Protein 1AS5 (pdb70)

Structure (mmCIF, N/CA/C/O backbone):
data_1AS5
#
_entry.id   1AS5
#
_cell.length_a   1.000
_cell.length_b   1.000
_cell.length_c   1.000
_cell.angle_alpha   90.00
_cell.angle_beta   90.00
_cell.angle_gamma   90.00
#
_symmetry.space_group_name_H-M   'P 1'
#
loop_
_atom_site.group_PDB
_atom_site.id
_atom_site.type_symbol
_atom_site.label_atom_id
_atom_site.label_alt_id
_atom_site.label_comp_id
_atom_site.label_asym_id
_atom_site.label_entity_id
_atom_site.label_seq_id
_atom_site.pdbx_PDB_ins_code
_atom_site.Cartn_x
_atom_site.Cartn_y
_atom_site.Cartn_z
_atom_site.occupancy
_atom_site.B_iso_or_equiv
_atom_site.auth_seq_id
_atom_site.auth_comp_id
_atom_site.auth_asym_id
_atom_site.auth_atom_id
_atom_site.pdbx_PDB_model_num
ATOM 1 N N . HIS A 1 1 ? 8.305 4.928 4.859 1.00 0.00 1 HIS A N 1
ATOM 2 C CA . HIS A 1 1 ? 8.296 3.537 4.327 1.00 0.00 1 HIS A CA 1
ATOM 3 C C . HIS A 1 1 ? 8.406 3.596 2.721 1.00 0.00 1 HIS A C 1
ATOM 4 O O . HIS A 1 1 ? 8.722 4.704 2.259 1.00 0.00 1 HIS A O 1
ATOM 51 N N . CYS A 1 4 ? 3.158 3.301 -1.926 1.00 0.00 4 CYS A N 1
ATOM 52 C CA . CYS A 1 4 ? 1.997 2.384 -1.567 1.00 0.00 4 CYS A CA 1
ATOM 53 C C . CYS A 1 4 ? 1.971 0.981 -2.278 1.00 0.00 4 CYS A C 1
ATOM 54 O O . CYS A 1 4 ? 1.477 0.020 -1.682 1.00 0.00 4 CYS A O 1
ATOM 61 N N . CYS A 1 5 ? 2.430 0.921 -3.550 1.00 0.00 5 CYS A N 1
ATOM 62 C CA . CYS A 1 5 ? 2.135 -0.254 -4.486 1.00 0.00 5 CYS A CA 1
ATOM 63 C C . CYS A 1 5 ? 3.219 -1.317 -4.821 1.00 0.00 5 CYS A C 1
ATOM 64 O O . CYS A 1 5 ? 2.964 -2.286 -5.547 1.00 0.00 5 CYS A O 1
ATOM 71 N N . LEU A 1 6 ? 4.383 -1.095 -4.251 1.00 0.00 6 LEU A N 1
ATOM 72 C CA . LEU A 1 6 ? 5.658 -1.763 -4.612 1.00 0.00 6 LEU A CA 1
ATOM 73 C C . LEU A 1 6 ? 5.863 -3.040 -3.741 1.00 0.00 6 LEU A C 1
ATOM 74 O O . LEU A 1 6 ? 5.431 -3.125 -2.586 1.00 0.00 6 LEU A O 1
ATOM 90 N N . TYR A 1 7 ? 6.572 -4.027 -4.340 1.00 0.00 7 TYR A N 1
ATOM 91 C CA . TYR A 1 7 ? 6.885 -5.417 -3.811 1.00 0.00 7 TYR A CA 1
ATOM 92 C C . TYR A 1 7 ? 5.719 -6.440 -3.640 1.00 0.00 7 TYR A C 1
ATOM 93 O O . TYR A 1 7 ? 5.955 -7.633 -3.409 1.00 0.00 7 TYR A O 1
ATOM 111 N N . GLY A 1 8 ? 4.510 -5.935 -3.794 1.00 0.00 8 GLY A N 1
ATOM 112 C CA . GLY A 1 8 ? 3.239 -6.647 -3.591 1.00 0.00 8 GLY A CA 1
ATOM 113 C C . GLY A 1 8 ? 2.824 -7.029 -2.140 1.00 0.00 8 GLY A C 1
ATOM 114 O O . GLY A 1 8 ? 1.962 -7.907 -2.027 1.00 0.00 8 GLY A O 1
ATOM 118 N N . LYS A 1 9 ? 3.398 -6.408 -1.077 1.00 0.00 9 LYS A N 1
ATOM 119 C CA . LYS A 1 9 ? 2.988 -6.667 0.342 1.00 0.00 9 LYS A CA 1
ATOM 120 C C . LYS A 1 9 ? 2.114 -5.427 0.724 1.00 0.00 9 LYS A C 1
ATOM 121 O O . LYS A 1 9 ? 2.606 -4.294 0.625 1.00 0.00 9 LYS A O 1
ATOM 140 N N . CYS A 1 10 ? 0.859 -5.642 1.186 1.00 0.00 10 CYS A N 1
ATOM 141 C CA . CYS A 1 10 ? -0.166 -4.571 1.264 1.00 0.00 10 CYS A CA 1
ATOM 142 C C . CYS A 1 10 ? 0.136 -3.518 2.385 1.00 0.00 10 CYS A C 1
ATOM 143 O O . CYS A 1 10 ? 0.125 -3.866 3.573 1.00 0.00 10 CYS A O 1
ATOM 150 N N . ARG A 1 11 ? 0.348 -2.247 1.981 1.00 0.00 11 ARG A N 1
ATOM 151 C CA . ARG A 1 11 ? 0.353 -1.083 2.856 1.00 0.00 11 ARG A CA 1
ATOM 152 C C . ARG A 1 11 ? -0.822 -0.179 2.411 1.00 0.00 11 ARG A C 1
ATOM 153 O O . ARG A 1 11 ? -0.921 0.234 1.249 1.00 0.00 11 ARG A O 1
ATOM 174 N N . ARG A 1 12 ? -1.636 0.148 3.401 1.00 0.00 12 ARG A N 1
ATOM 175 C CA . ARG A 1 12 ? -2.536 1.308 3.444 1.00 0.00 12 ARG A CA 1
ATOM 176 C C . ARG A 1 12 ? -1.917 2.307 4.475 1.00 0.00 12 ARG A C 1
ATOM 177 O O . ARG A 1 12 ? -2.238 2.232 5.667 1.00 0.00 12 ARG A O 1
ATOM 198 N N . TYR A 1 13 ? -0.990 3.179 4.016 1.00 0.00 13 TYR A N 1
ATOM 199 C CA . TYR A 1 13 ? -0.055 3.923 4.896 1.00 0.00 13 TYR A CA 1
ATOM 200 C C . TYR A 1 13 ? 0.004 5.489 4.692 1.00 0.00 13 TYR A C 1
ATOM 201 O O . TYR A 1 13 ? -0.506 5.888 3.643 1.00 0.00 13 TYR A O 1
ATOM 234 N N . GLY A 1 15 ? -0.237 8.570 3.445 1.00 0.00 15 GLY A N 1
ATOM 235 C CA . GLY A 1 15 ? -0.752 9.216 2.220 1.00 0.00 15 GLY A CA 1
ATOM 236 C C . GLY A 1 15 ? -0.650 8.452 0.879 1.00 0.00 15 GLY A C 1
ATOM 237 O O . GLY A 1 15 ? -0.212 8.998 -0.137 1.00 0.00 15 GLY A O 1
ATOM 241 N N . CYS A 1 16 ? -1.159 7.227 0.936 1.00 0.00 16 CYS A N 1
ATOM 242 C CA . CYS A 1 16 ? -1.630 6.415 -0.228 1.00 0.00 16 CYS A CA 1
ATOM 243 C C . CYS A 1 16 ? -3.089 6.728 -0.651 1.00 0.00 16 CYS A C 1
ATOM 244 O O . CYS A 1 16 ? -3.408 6.552 -1.823 1.00 0.00 16 CYS A O 1
ATOM 251 N N . SER A 1 17 ? -3.985 7.132 0.267 1.00 0.00 17 SER A N 1
ATOM 252 C CA . SER A 1 17 ? -5.090 6.227 0.702 1.00 0.00 17 SER A CA 1
ATOM 253 C C . SER A 1 17 ? -6.341 6.073 -0.210 1.00 0.00 17 SER A C 1
ATOM 254 O O . SER A 1 17 ? -7.259 5.295 0.079 1.00 0.00 17 SER A O 1
ATOM 262 N N . SER A 1 18 ? -6.257 6.734 -1.363 1.00 0.00 18 SER A N 1
ATOM 263 C CA . SER A 1 18 ? -6.914 6.307 -2.635 1.00 0.00 18 SER A CA 1
ATOM 264 C C . SER A 1 18 ? -6.416 4.934 -3.206 1.00 0.00 18 SER A C 1
ATOM 265 O O . SER A 1 18 ? -7.254 4.134 -3.636 1.00 0.00 18 SER A O 1
ATOM 273 N N . ALA A 1 19 ? -5.072 4.704 -3.178 1.00 0.00 19 ALA A N 1
ATOM 274 C CA . ALA A 1 19 ? -4.423 3.566 -3.864 1.00 0.00 19 ALA A CA 1
ATOM 275 C C . ALA A 1 19 ? -4.618 2.277 -3.018 1.00 0.00 19 ALA A C 1
ATOM 276 O O . ALA A 1 19 ? -3.788 1.870 -2.192 1.00 0.00 19 ALA A O 1
ATOM 283 N N . SER A 1 20 ? -5.770 1.638 -3.284 1.00 0.00 20 SER A N 1
ATOM 284 C CA . SER A 1 20 ? -6.074 0.213 -2.934 1.00 0.00 20 SER A CA 1
ATOM 285 C C . SER A 1 20 ? -4.851 -0.769 -2.953 1.00 0.00 20 SER A C 1
ATOM 286 O O . SER A 1 20 ? -4.489 -1.347 -1.927 1.00 0.00 20 SER A O 1
ATOM 294 N N . CYS A 1 21 ? -4.256 -0.884 -4.159 1.00 0.00 21 CYS A N 1
ATOM 295 C CA . CYS A 1 21 ? -3.169 -1.849 -4.592 1.00 0.00 21 CYS A CA 1
ATOM 296 C C . CYS A 1 21 ? -2.924 -3.167 -3.766 1.00 0.00 21 CYS A C 1
ATOM 297 O O . CYS A 1 21 ? -1.791 -3.638 -3.596 1.00 0.00 21 CYS A O 1
ATOM 304 N N . CYS A 1 22 ? -4.053 -3.781 -3.344 1.00 0.00 22 CYS A N 1
ATOM 305 C CA . CYS A 1 22 ? -4.096 -5.010 -2.533 1.00 0.00 22 CYS A CA 1
ATOM 306 C C . CYS A 1 22 ? -4.955 -6.039 -3.343 1.00 0.00 22 CYS A C 1
ATOM 307 O O . CYS A 1 22 ? -4.355 -6.849 -4.052 1.00 0.00 22 CYS A O 1
ATOM 314 N N . GLN A 1 23 ? -6.309 -5.978 -3.376 1.00 0.00 23 GLN A N 1
ATOM 315 C CA . GLN A 1 23 ? -7.201 -6.046 -4.576 1.00 0.00 23 GLN A CA 1
ATOM 316 C C . GLN A 1 23 ? -6.548 -6.336 -5.975 1.00 0.00 23 GLN A C 1
ATOM 317 O O . GLN A 1 23 ? -5.451 -5.827 -6.227 1.00 0.00 23 GLN A O 1
ATOM 331 N N . ARG A 1 24 ? -7.218 -7.123 -6.845 1.00 0.00 24 ARG A N 1
ATOM 332 C CA . ARG A 1 24 ? -6.738 -7.453 -8.213 1.00 0.00 24 ARG A CA 1
ATOM 333 C C . ARG A 1 24 ? -8.000 -7.248 -9.092 1.00 0.00 24 ARG A C 1
ATOM 334 O O . ARG A 1 24 ? -8.969 -8.003 -9.008 1.00 0.00 24 ARG A O 1
ATOM 358 N N . HIS A 1 1 ? 8.170 6.243 4.720 1.00 0.00 1 HIS A N 2
ATOM 359 C CA . HIS A 1 1 ? 8.273 4.974 3.949 1.00 0.00 1 HIS A CA 2
ATOM 360 C C . HIS A 1 1 ? 8.072 5.211 2.378 1.00 0.00 1 HIS A C 2
ATOM 361 O O . HIS A 1 1 ? 7.772 6.374 2.069 1.00 0.00 1 HIS A O 2
ATOM 408 N N . CYS A 1 4 ? 2.699 2.599 -0.937 1.00 0.00 4 CYS A N 2
ATOM 409 C CA . CYS A 1 4 ? 2.278 1.262 -0.479 1.00 0.00 4 CYS A CA 2
ATOM 410 C C . CYS A 1 4 ? 2.498 0.047 -1.433 1.00 0.00 4 CYS A C 2
ATOM 411 O O . CYS A 1 4 ? 2.964 -1.000 -0.977 1.00 0.00 4 CYS A O 2
ATOM 418 N N . CYS A 1 5 ? 2.135 0.194 -2.716 1.00 0.00 5 CYS A N 2
ATOM 419 C CA . CYS A 1 5 ? 1.969 -1.012 -3.656 1.00 0.00 5 CYS A CA 2
ATOM 420 C C . CYS A 1 5 ? 3.209 -1.858 -4.098 1.00 0.00 5 CYS A C 2
ATOM 421 O O . CYS A 1 5 ? 3.111 -2.830 -4.858 1.00 0.00 5 CYS A O 2
ATOM 428 N N . LEU A 1 6 ? 4.326 -1.453 -3.543 1.00 0.00 6 LEU A N 2
ATOM 429 C CA . LEU A 1 6 ? 5.693 -1.946 -3.809 1.00 0.00 6 LEU A CA 2
ATOM 430 C C . LEU A 1 6 ? 6.026 -3.140 -2.866 1.00 0.00 6 LEU A C 2
ATOM 431 O O . LEU A 1 6 ? 5.527 -3.249 -1.740 1.00 0.00 6 LEU A O 2
ATOM 447 N N . TYR A 1 7 ? 6.911 -4.030 -3.371 1.00 0.00 7 TYR A N 2
ATOM 448 C CA . TYR A 1 7 ? 7.378 -5.341 -2.763 1.00 0.00 7 TYR A CA 2
ATOM 449 C C . TYR A 1 7 ? 6.368 -6.523 -2.670 1.00 0.00 7 TYR A C 2
ATOM 450 O O . TYR A 1 7 ? 6.783 -7.678 -2.523 1.00 0.00 7 TYR A O 2
ATOM 468 N N . GLY A 1 8 ? 5.096 -6.194 -2.810 1.00 0.00 8 GLY A N 2
ATOM 469 C CA . GLY A 1 8 ? 3.982 -7.126 -3.075 1.00 0.00 8 GLY A CA 2
ATOM 470 C C . GLY A 1 8 ? 3.033 -7.483 -1.901 1.00 0.00 8 GLY A C 2
ATOM 471 O O . GLY A 1 8 ? 2.313 -8.474 -2.060 1.00 0.00 8 GLY A O 2
ATOM 475 N N . LYS A 1 9 ? 3.002 -6.713 -0.782 1.00 0.00 9 LYS A N 2
ATOM 476 C CA . LYS A 1 9 ? 2.032 -6.946 0.346 1.00 0.00 9 LYS A CA 2
ATOM 477 C C . LYS A 1 9 ? 1.485 -5.542 0.748 1.00 0.00 9 LYS A C 2
ATOM 478 O O . LYS A 1 9 ? 2.280 -4.628 1.006 1.00 0.00 9 LYS A O 2
ATOM 497 N N . CYS A 1 10 ? 0.145 -5.407 0.844 1.00 0.00 10 CYS A N 2
ATOM 498 C CA . CYS A 1 10 ? -0.536 -4.148 0.687 1.00 0.00 10 CYS A CA 2
ATOM 499 C C . CYS A 1 10 ? -0.711 -3.379 2.027 1.00 0.00 10 CYS A C 2
ATOM 500 O O . CYS A 1 10 ? -1.240 -3.967 2.979 1.00 0.00 10 CYS A O 2
ATOM 507 N N . ARG A 1 11 ? -0.316 -2.083 2.088 1.00 0.00 11 ARG A N 2
ATOM 508 C CA . ARG A 1 11 ? -0.407 -1.215 3.263 1.00 0.00 11 ARG A CA 2
ATOM 509 C C . ARG A 1 11 ? -1.186 0.081 2.884 1.00 0.00 11 ARG A C 2
ATOM 510 O O . ARG A 1 11 ? -1.240 0.513 1.727 1.00 0.00 11 ARG A O 2
ATOM 531 N N . ARG A 1 12 ? -1.772 0.688 3.919 1.00 0.00 12 ARG A N 2
ATOM 532 C CA . ARG A 1 12 ? -2.471 1.988 3.921 1.00 0.00 12 ARG A CA 2
ATOM 533 C C . ARG A 1 12 ? -1.779 2.985 4.921 1.00 0.00 12 ARG A C 2
ATOM 534 O O . ARG A 1 12 ? -2.319 3.268 5.998 1.00 0.00 12 ARG A O 2
ATOM 555 N N . TYR A 1 13 ? -0.582 3.500 4.545 1.00 0.00 13 TYR A N 2
ATOM 556 C CA . TYR A 1 13 ? 0.296 4.317 5.436 1.00 0.00 13 TYR A CA 2
ATOM 557 C C . TYR A 1 13 ? 0.538 5.837 5.040 1.00 0.00 13 TYR A C 2
ATOM 558 O O . TYR A 1 13 ? 0.071 6.166 3.949 1.00 0.00 13 TYR A O 2
ATOM 591 N N . GLY A 1 15 ? 1.169 8.565 3.203 1.00 0.00 15 GLY A N 2
ATOM 592 C CA . GLY A 1 15 ? 0.881 9.016 1.831 1.00 0.00 15 GLY A CA 2
ATOM 593 C C . GLY A 1 15 ? 0.688 7.923 0.759 1.00 0.00 15 GLY A C 2
ATOM 594 O O . GLY A 1 15 ? 1.370 7.905 -0.270 1.00 0.00 15 GLY A O 2
ATOM 598 N N . CYS A 1 16 ? -0.304 7.091 1.049 1.00 0.00 16 CYS A N 2
ATOM 599 C CA . CYS A 1 16 ? -0.864 6.045 0.160 1.00 0.00 16 CYS A CA 2
ATOM 600 C C . CYS A 1 16 ? -2.351 6.335 -0.234 1.00 0.00 16 CYS A C 2
ATOM 601 O O . CYS A 1 16 ? -2.753 5.932 -1.327 1.00 0.00 16 CYS A O 2
ATOM 608 N N . SER A 1 17 ? -3.201 6.877 0.663 1.00 0.00 17 SER A N 2
ATOM 609 C CA . SER A 1 17 ? -4.268 6.042 1.287 1.00 0.00 17 SER A CA 2
ATOM 610 C C . SER A 1 17 ? -5.577 5.780 0.487 1.00 0.00 17 SER A C 2
ATOM 611 O O . SER A 1 17 ? -6.494 5.105 0.973 1.00 0.00 17 SER A O 2
ATOM 619 N N . SER A 1 18 ? -5.568 6.261 -0.750 1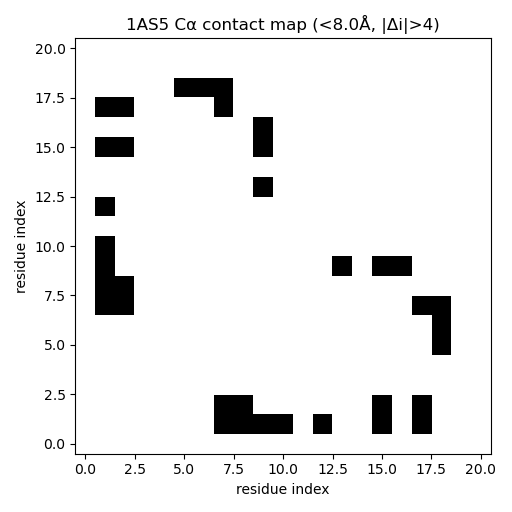.00 0.00 18 SER A N 2
ATOM 620 C CA . SER A 1 18 ? -6.478 5.805 -1.841 1.00 0.00 18 SER A CA 2
ATOM 621 C C . SER A 1 18 ? -6.217 4.377 -2.440 1.00 0.00 18 SER A C 2
ATOM 622 O O . SER A 1 18 ? -7.045 3.936 -3.245 1.00 0.00 18 SER A O 2
ATOM 630 N N . ALA A 1 19 ? -5.118 3.671 -2.056 1.00 0.00 19 ALA A N 2
ATOM 631 C CA . ALA A 1 19 ? -4.561 2.507 -2.784 1.00 0.00 19 ALA A CA 2
ATOM 632 C C . ALA A 1 19 ? -5.475 1.255 -2.749 1.00 0.00 19 ALA A C 2
ATOM 633 O O . ALA A 1 19 ? -5.402 0.359 -1.894 1.00 0.00 19 ALA A O 2
ATOM 640 N N . SER A 1 20 ? -6.2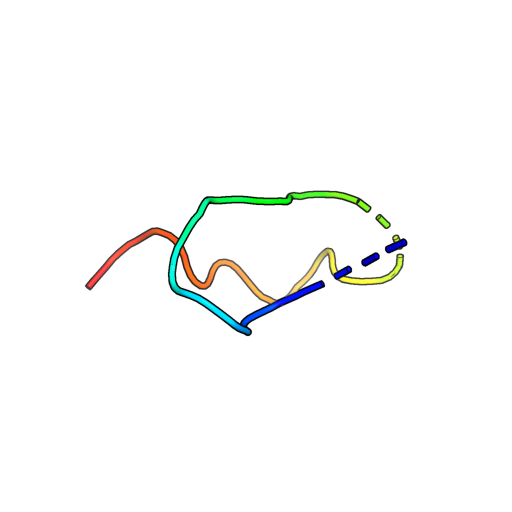90 1.212 -3.809 1.00 0.00 20 SER A N 2
ATOM 641 C CA . SER A 1 20 ? -6.823 -0.052 -4.395 1.00 0.00 20 SER A CA 2
ATOM 642 C C . SER A 1 20 ? -5.777 -1.167 -4.706 1.00 0.00 20 SER A C 2
ATOM 643 O O . SER A 1 20 ? -6.068 -2.318 -4.417 1.00 0.00 20 SER A O 2
ATOM 651 N N . CYS A 1 21 ? -4.637 -0.762 -5.302 1.00 0.00 21 CYS A N 2
ATOM 652 C CA . CYS A 1 21 ? -3.607 -1.600 -6.026 1.00 0.00 21 CYS A CA 2
ATOM 653 C C . CYS A 1 21 ? -3.049 -2.909 -5.357 1.00 0.00 21 CYS A C 2
ATOM 654 O O . CYS A 1 21 ? -2.102 -3.514 -5.873 1.00 0.00 21 CYS A O 2
ATOM 661 N N . CYS A 1 22 ? -3.744 -3.415 -4.326 1.00 0.00 22 CYS A N 2
ATOM 662 C CA . CYS A 1 22 ? -3.821 -4.855 -3.972 1.00 0.00 22 CYS A CA 2
ATOM 663 C C . CYS A 1 22 ? -4.619 -5.711 -5.028 1.00 0.00 22 CYS A C 2
ATOM 664 O O . CYS A 1 22 ? -4.011 -6.536 -5.712 1.00 0.00 22 CYS A O 2
ATOM 671 N N . GLN A 1 23 ? -5.921 -5.428 -5.252 1.00 0.00 23 GLN A N 2
ATOM 672 C CA . GLN A 1 23 ? -6.716 -5.501 -6.509 1.00 0.00 23 GLN A CA 2
ATOM 673 C C . GLN A 1 23 ? -5.898 -5.562 -7.844 1.00 0.00 23 GLN A C 2
ATOM 674 O O . GLN A 1 23 ? -4.829 -4.943 -7.901 1.00 0.00 23 GLN A O 2
ATOM 688 N N . ARG A 1 24 ? -6.391 -6.297 -8.864 1.00 0.00 24 ARG A N 2
ATOM 689 C CA . ARG A 1 24 ? -5.747 -6.408 -10.208 1.00 0.00 24 ARG A CA 2
ATOM 690 C C . ARG A 1 24 ? -6.843 -6.073 -11.280 1.00 0.00 24 ARG A C 2
ATOM 691 O O . ARG A 1 24 ? -6.751 -5.018 -11.905 1.00 0.00 24 ARG A O 2
ATOM 715 N N . HIS A 1 1 ? 8.788 5.821 4.882 1.00 0.00 1 HIS A N 3
ATOM 716 C CA . HIS A 1 1 ? 8.783 4.467 4.263 1.00 0.00 1 HIS A CA 3
ATOM 717 C C . HIS A 1 1 ? 8.804 4.540 2.663 1.00 0.00 1 HIS A C 3
ATOM 718 O O . HIS A 1 1 ? 8.747 5.690 2.201 1.00 0.00 1 HIS A O 3
ATOM 765 N N . CYS A 1 4 ? 3.213 2.764 -0.766 1.00 0.00 4 CYS A N 3
ATOM 766 C CA . CYS A 1 4 ? 2.233 1.786 -0.222 1.00 0.00 4 CYS A CA 3
ATOM 767 C C . CYS A 1 4 ? 1.939 0.449 -0.992 1.00 0.00 4 CYS A C 3
ATOM 768 O O . CYS A 1 4 ? 1.402 -0.480 -0.384 1.00 0.00 4 CYS A O 3
ATOM 775 N N . CYS A 1 5 ? 2.187 0.405 -2.312 1.00 0.00 5 CYS A N 3
ATOM 776 C CA . CYS A 1 5 ? 1.734 -0.754 -3.209 1.00 0.00 5 CYS A CA 3
ATOM 777 C C . CYS A 1 5 ? 2.715 -1.930 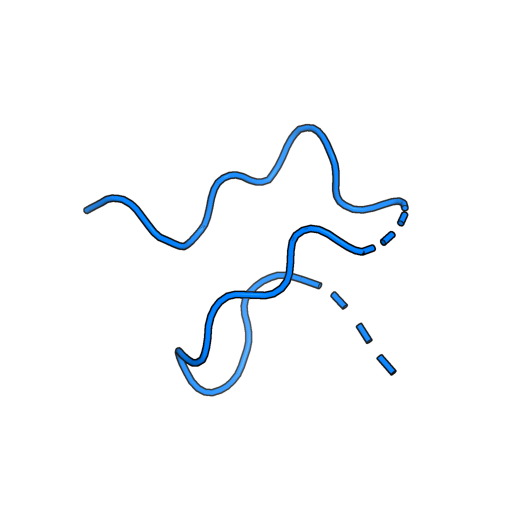-3.516 1.00 0.00 5 CYS A C 3
ATOM 778 O O . CYS A 1 5 ? 2.505 -2.788 -4.385 1.00 0.00 5 CYS A O 3
ATOM 785 N N . LEU A 1 6 ? 3.745 -1.949 -2.696 1.00 0.00 6 LEU A N 3
ATOM 786 C CA . LEU A 1 6 ? 4.959 -2.820 -2.786 1.00 0.00 6 LEU A CA 3
ATOM 787 C C . LEU A 1 6 ? 4.588 -4.334 -2.740 1.00 0.00 6 LEU A C 3
ATOM 788 O O . LEU A 1 6 ? 3.678 -4.773 -2.032 1.00 0.00 6 LEU A O 3
ATOM 804 N N . TYR A 1 7 ? 5.329 -5.058 -3.577 1.00 0.00 7 TYR A N 3
ATOM 805 C CA . TYR A 1 7 ? 5.289 -6.511 -3.828 1.00 0.00 7 TYR A CA 3
ATOM 806 C C . TYR A 1 7 ? 4.834 -7.541 -2.760 1.00 0.00 7 TYR A C 3
ATOM 807 O O . TYR A 1 7 ? 4.068 -8.467 -3.043 1.00 0.00 7 TYR A O 3
ATOM 825 N N . GLY A 1 8 ? 5.388 -7.317 -1.588 1.00 0.00 8 GLY A N 3
ATOM 826 C CA . GLY A 1 8 ? 5.396 -8.243 -0.450 1.00 0.00 8 GLY A CA 3
ATOM 827 C C . GLY A 1 8 ? 4.205 -8.057 0.526 1.00 0.00 8 GLY A C 3
ATOM 828 O O . GLY A 1 8 ? 3.733 -9.093 1.008 1.00 0.00 8 GLY A O 3
ATOM 832 N N . LYS A 1 9 ? 3.720 -6.811 0.825 1.00 0.00 9 LYS A N 3
ATOM 833 C CA . LYS A 1 9 ? 2.505 -6.599 1.705 1.00 0.00 9 LYS A CA 3
ATOM 834 C C . LYS A 1 9 ? 1.840 -5.260 1.248 1.00 0.00 9 LYS A C 3
ATOM 835 O O . LYS A 1 9 ? 2.551 -4.264 1.066 1.00 0.00 9 LYS A O 3
ATOM 854 N N . CYS A 1 10 ? 0.488 -5.238 1.175 1.00 0.00 10 CYS A N 3
ATOM 855 C CA . CYS A 1 10 ? -0.259 -3.974 0.948 1.00 0.00 10 CYS A CA 3
ATOM 856 C C . CYS A 1 10 ? -0.536 -3.214 2.287 1.00 0.00 10 CYS A C 3
ATOM 857 O O . CYS A 1 10 ? -1.655 -3.230 2.816 1.00 0.00 10 CYS A O 3
ATOM 864 N N . ARG A 1 11 ? 0.471 -2.449 2.783 1.00 0.00 11 ARG A N 3
ATOM 865 C CA . ARG A 1 11 ? 0.354 -1.209 3.535 1.00 0.00 11 ARG A CA 3
ATOM 866 C C . ARG A 1 11 ? -0.430 -0.093 2.775 1.00 0.00 11 ARG A C 3
ATOM 867 O O . ARG A 1 11 ? -0.274 0.106 1.567 1.00 0.00 11 ARG A O 3
ATOM 888 N N . ARG A 1 12 ? -1.196 0.623 3.583 1.00 0.00 12 ARG A N 3
ATOM 889 C CA . ARG A 1 12 ? -1.942 1.843 3.271 1.00 0.00 12 ARG A CA 3
ATOM 890 C C . ARG A 1 12 ? -1.461 2.953 4.266 1.00 0.00 12 ARG A C 3
ATOM 891 O O . ARG A 1 12 ? -2.110 3.154 5.300 1.00 0.00 12 ARG A O 3
ATOM 912 N N . TYR A 1 13 ? -0.311 3.625 3.984 1.00 0.00 13 TYR A N 3
ATOM 913 C CA . TYR A 1 13 ? 0.365 4.547 4.946 1.00 0.00 13 TYR A CA 3
ATOM 914 C C . TYR A 1 13 ? 0.354 6.102 4.611 1.00 0.00 13 TYR A C 3
ATOM 915 O O . TYR A 1 13 ? -0.428 6.447 3.727 1.00 0.00 13 TYR A O 3
ATOM 948 N N . GLY A 1 15 ? 1.044 8.121 2.224 1.00 0.00 15 GLY A N 3
ATOM 949 C CA . GLY A 1 15 ? 0.944 8.515 0.812 1.00 0.00 15 GLY A CA 3
ATOM 950 C C . GLY A 1 15 ? -0.141 7.868 -0.099 1.00 0.00 15 GLY A C 3
ATOM 951 O O . GLY A 1 15 ? 0.067 7.823 -1.315 1.00 0.00 15 GLY A O 3
ATOM 955 N N . CYS A 1 16 ? -1.241 7.308 0.471 1.00 0.00 16 CYS A N 3
ATOM 956 C CA . CYS A 1 16 ? -1.864 6.054 0.032 1.00 0.00 16 CYS A CA 3
ATOM 957 C C . CYS A 1 16 ? -3.405 6.258 0.111 1.00 0.00 16 CYS A C 3
ATOM 958 O O . CYS A 1 16 ? -4.062 6.145 -0.922 1.00 0.00 16 CYS A O 3
ATOM 965 N N . SER A 1 17 ? -4.041 6.440 1.300 1.00 0.00 17 SER A N 3
ATOM 966 C CA . SER A 1 17 ? -4.612 5.208 1.960 1.00 0.00 17 SER A CA 3
ATOM 967 C C . SER A 1 17 ? -5.936 4.592 1.411 1.00 0.00 17 SER A C 3
ATOM 968 O O . SER A 1 17 ? -6.369 3.519 1.846 1.00 0.00 17 SER A O 3
ATOM 976 N N . SER A 1 18 ? -6.463 5.265 0.399 1.00 0.00 18 SER A N 3
ATOM 977 C CA . SER A 1 18 ? -7.388 4.680 -0.612 1.00 0.00 18 SER A CA 3
ATOM 978 C C . SER A 1 18 ? -6.781 3.661 -1.649 1.00 0.00 18 SER A C 3
ATOM 979 O O . SER A 1 18 ? -7.576 3.125 -2.428 1.00 0.00 18 SER A O 3
ATOM 987 N N . ALA A 1 19 ? -5.443 3.398 -1.658 1.00 0.00 19 ALA A N 3
ATOM 988 C CA . ALA A 1 19 ? -4.689 2.863 -2.827 1.00 0.00 19 ALA A CA 3
ATOM 989 C C . ALA A 1 19 ? -5.045 1.405 -3.281 1.00 0.00 19 ALA A C 3
ATOM 990 O O . ALA A 1 19 ? -4.353 0.416 -2.991 1.00 0.00 19 ALA A O 3
ATOM 997 N N . SER A 1 20 ? -6.154 1.338 -4.041 1.00 0.00 20 SER A N 3
ATOM 998 C CA . SER A 1 20 ? -6.640 0.035 -4.674 1.00 0.00 20 SER A CA 3
ATOM 999 C C . SER A 1 20 ? -5.944 -0.545 -5.921 1.00 0.00 20 SER A C 3
ATOM 1000 O O . SER A 1 20 ? -6.271 -1.627 -6.431 1.00 0.00 20 SER A O 3
ATOM 1008 N N . CYS A 1 21 ? -4.810 0.059 -6.188 1.00 0.00 21 CYS A N 3
ATOM 1009 C CA . CYS A 1 21 ? -3.562 -0.618 -6.688 1.00 0.00 21 CYS A CA 3
ATOM 1010 C C . CYS A 1 21 ? -3.293 -2.102 -6.181 1.00 0.00 21 CYS A C 3
ATOM 1011 O O . CYS A 1 21 ? -2.673 -2.870 -6.923 1.00 0.00 21 CYS A O 3
ATOM 1018 N N . CYS A 1 22 ? -3.774 -2.467 -4.956 1.00 0.00 22 CYS A N 3
ATOM 1019 C CA . CYS A 1 22 ? -3.619 -3.793 -4.320 1.00 0.00 22 CYS A CA 3
ATOM 1020 C C . CYS A 1 22 ? -4.935 -4.627 -4.424 1.00 0.00 22 CYS A C 3
ATOM 1021 O O . CYS A 1 22 ? -5.030 -5.503 -5.286 1.00 0.00 22 CYS A O 3
ATOM 1028 N N . GLN A 1 23 ? -5.948 -4.313 -3.596 1.00 0.00 23 GLN A N 3
ATOM 1029 C CA . GLN A 1 23 ? -7.407 -4.550 -3.710 1.00 0.00 23 GLN A CA 3
ATOM 1030 C C . GLN A 1 23 ? -7.953 -5.031 -5.098 1.00 0.00 23 GLN A C 3
ATOM 1031 O O . GLN A 1 23 ? -7.374 -4.654 -6.122 1.00 0.00 23 GLN A O 3
ATOM 1045 N N . ARG A 1 24 ? -9.034 -5.834 -5.101 1.00 0.00 24 ARG A N 3
ATOM 1046 C CA . ARG A 1 24 ? -9.668 -6.385 -6.319 1.00 0.00 24 ARG A CA 3
ATOM 1047 C C . ARG A 1 24 ? -11.189 -6.180 -6.0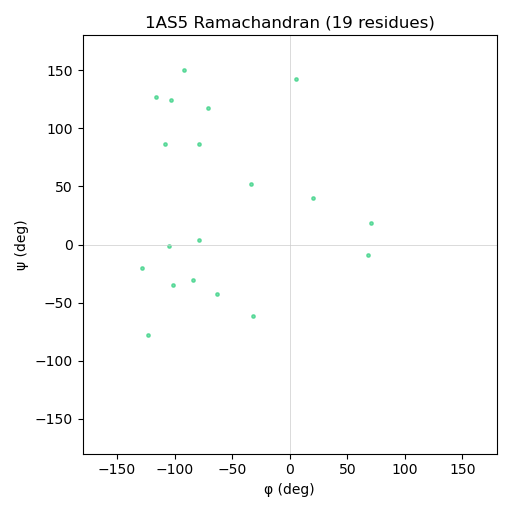97 1.00 0.00 24 ARG A C 3
ATOM 1048 O O . ARG A 1 24 ? -11.786 -6.724 -5.166 1.00 0.00 24 ARG A O 3
ATOM 1072 N N . HIS A 1 1 ? 8.481 5.506 4.618 1.00 0.00 1 HIS A N 4
ATOM 1073 C CA . HIS A 1 1 ? 8.432 4.042 4.347 1.00 0.00 1 HIS A CA 4
ATOM 1074 C C . HIS A 1 1 ? 8.498 3.810 2.754 1.00 0.00 1 HIS A C 4
ATOM 1075 O O . HIS A 1 1 ? 8.827 4.808 2.093 1.00 0.00 1 HIS A O 4
ATOM 1122 N N . CYS A 1 4 ? 3.166 3.062 -1.726 1.00 0.00 4 CYS A N 4
ATOM 1123 C CA . CYS A 1 4 ? 1.937 2.318 -1.227 1.00 0.00 4 CYS A CA 4
ATOM 1124 C C . CYS A 1 4 ? 1.826 0.807 -1.651 1.00 0.00 4 CYS A C 4
ATOM 1125 O O . CYS A 1 4 ? 1.245 0.023 -0.893 1.00 0.00 4 CYS A O 4
ATOM 1132 N N . CYS A 1 5 ? 2.315 0.457 -2.862 1.00 0.00 5 CYS A N 4
ATOM 1133 C CA . CYS A 1 5 ? 1.985 -0.878 -3.525 1.00 0.00 5 CYS A CA 4
ATOM 1134 C C . CYS A 1 5 ? 3.079 -1.918 -3.876 1.00 0.00 5 CYS A C 4
ATOM 1135 O O . CYS A 1 5 ? 2.788 -3.035 -4.324 1.00 0.00 5 CYS A O 4
ATOM 1142 N N . LEU A 1 6 ? 4.298 -1.496 -3.642 1.00 0.00 6 LEU A N 4
ATOM 1143 C CA . LEU A 1 6 ? 5.538 -2.138 -4.091 1.00 0.00 6 LEU A CA 4
ATOM 1144 C C . LEU A 1 6 ? 6.062 -3.083 -2.965 1.00 0.00 6 LEU A C 4
ATOM 1145 O O . LEU A 1 6 ? 5.583 -3.122 -1.825 1.00 0.00 6 LEU A O 4
ATOM 1161 N N . TYR A 1 7 ? 7.086 -3.867 -3.356 1.00 0.00 7 TYR A N 4
ATOM 1162 C CA . TYR A 1 7 ? 7.939 -4.802 -2.521 1.00 0.00 7 TYR A CA 4
ATOM 1163 C C . TYR A 1 7 ? 7.286 -6.159 -2.129 1.00 0.00 7 TYR A C 4
ATOM 1164 O O . TYR A 1 7 ? 7.975 -7.095 -1.709 1.00 0.00 7 TYR A O 4
ATOM 1182 N N . GLY A 1 8 ? 5.982 -6.216 -2.349 1.00 0.00 8 GLY A N 4
ATOM 1183 C CA . GLY A 1 8 ? 5.170 -7.446 -2.459 1.00 0.00 8 GLY A CA 4
ATOM 1184 C C . GLY A 1 8 ? 3.980 -7.655 -1.489 1.00 0.00 8 GLY A C 4
ATOM 1185 O O . GLY A 1 8 ? 3.259 -8.640 -1.680 1.00 0.00 8 GLY A O 4
ATOM 1189 N N . LYS A 1 9 ? 3.780 -6.764 -0.492 1.00 0.00 9 LYS A N 4
ATOM 1190 C CA . LYS A 1 9 ? 2.627 -6.832 0.476 1.00 0.00 9 LYS A CA 4
ATOM 1191 C C . LYS A 1 9 ? 2.158 -5.361 0.681 1.00 0.00 9 LYS A C 4
ATOM 1192 O O . LYS A 1 9 ? 2.990 -4.485 0.960 1.00 0.00 9 LYS A O 4
ATOM 1211 N N . CYS A 1 10 ? 0.831 -5.117 0.609 1.00 0.00 10 CYS A N 4
ATOM 1212 C CA . CYS A 1 10 ? 0.269 -3.820 0.335 1.00 0.00 10 CYS A CA 4
ATOM 1213 C C . CYS A 1 10 ? 0.130 -2.940 1.619 1.00 0.00 10 CYS A C 4
ATOM 1214 O O . CYS A 1 10 ? -0.678 -3.278 2.495 1.00 0.00 10 CYS A O 4
ATOM 1221 N N . ARG A 1 11 ? 0.871 -1.809 1.706 1.00 0.00 11 ARG A N 4
ATOM 1222 C CA . ARG A 1 11 ? 0.775 -0.806 2.756 1.00 0.00 11 ARG A CA 4
ATOM 1223 C C . ARG A 1 11 ? -0.270 0.245 2.331 1.00 0.00 11 ARG A C 4
ATOM 1224 O O . ARG A 1 11 ? -0.151 0.890 1.288 1.00 0.00 11 ARG A O 4
ATOM 1245 N N . ARG A 1 12 ? -1.255 0.372 3.207 1.00 0.00 12 ARG A N 4
ATOM 1246 C CA . ARG A 1 12 ? -2.206 1.486 3.305 1.00 0.00 12 ARG A CA 4
ATOM 1247 C C . ARG A 1 12 ? -1.682 2.452 4.418 1.00 0.00 12 ARG A C 4
ATOM 1248 O O . ARG A 1 12 ? -2.063 2.316 5.586 1.00 0.00 12 ARG A O 4
ATOM 1269 N N . TYR A 1 13 ? -0.774 3.375 4.040 1.00 0.00 13 TYR A N 4
ATOM 1270 C CA . TYR A 1 13 ? 0.067 4.154 4.987 1.00 0.00 13 TYR A CA 4
ATOM 1271 C C . TYR A 1 13 ? 0.038 5.730 4.819 1.00 0.00 13 TYR A C 4
ATOM 1272 O O . TYR A 1 13 ? -0.527 6.125 3.798 1.00 0.00 13 TYR A O 4
ATOM 1305 N N . GLY A 1 15 ? -0.217 8.808 3.557 1.00 0.00 15 GLY A N 4
ATOM 1306 C CA . GLY A 1 15 ? -0.768 9.452 2.346 1.00 0.00 15 GLY A CA 4
ATOM 1307 C C . GLY A 1 15 ? -0.685 8.718 0.985 1.00 0.00 15 GLY A C 4
ATOM 1308 O O . GLY A 1 15 ? -0.382 9.324 -0.046 1.00 0.00 15 GLY A O 4
ATOM 1312 N N . CYS A 1 16 ? -1.060 7.446 1.045 1.00 0.00 16 CYS A N 4
ATOM 1313 C CA . CYS A 1 16 ? -1.573 6.629 -0.098 1.00 0.00 16 CYS A CA 4
ATOM 1314 C C . CYS A 1 16 ? -3.075 6.857 -0.436 1.00 0.00 16 CYS A C 4
ATOM 1315 O O . CYS A 1 16 ? -3.464 6.565 -1.566 1.00 0.00 16 CYS A O 4
ATOM 1322 N N . SER A 1 17 ? -3.930 7.230 0.534 1.00 0.00 17 SER A N 4
ATOM 1323 C CA . SER A 1 17 ? -4.942 6.265 1.073 1.00 0.00 17 SER A CA 4
ATOM 1324 C C . SER A 1 17 ? -6.227 5.984 0.240 1.00 0.00 17 SER A C 4
ATOM 1325 O O . SER A 1 17 ? -7.076 5.174 0.634 1.00 0.00 17 SER A O 4
ATOM 1333 N N . SER A 1 18 ? -6.254 6.580 -0.946 1.00 0.00 18 SER A N 4
ATOM 1334 C CA . SER A 1 18 ? -7.001 6.065 -2.123 1.00 0.00 18 SER A CA 4
ATOM 1335 C C . SER A 1 18 ? -6.441 4.758 -2.773 1.00 0.00 18 SER A C 4
ATOM 1336 O O . SER A 1 18 ? -7.285 4.032 -3.307 1.00 0.00 18 SER A O 4
ATOM 1344 N N . ALA A 1 19 ? -5.102 4.458 -2.745 1.00 0.00 19 ALA A N 4
ATOM 1345 C CA . ALA A 1 19 ? -4.518 3.375 -3.584 1.00 0.00 19 ALA A CA 4
ATOM 1346 C C . ALA A 1 19 ? -4.792 1.982 -2.949 1.00 0.00 19 ALA A C 4
ATOM 1347 O O . ALA A 1 19 ? -3.999 1.404 -2.190 1.00 0.00 19 ALA A O 4
ATOM 1354 N N . SER A 1 20 ? -5.959 1.455 -3.335 1.00 0.00 20 SER A N 4
ATOM 1355 C CA . SER A 1 20 ? -6.340 0.013 -3.197 1.00 0.00 20 SER A CA 4
ATOM 1356 C C . SER A 1 20 ? -5.206 -1.009 -3.576 1.00 0.00 20 SER A C 4
ATOM 1357 O O . SER A 1 20 ? -4.713 -1.743 -2.720 1.00 0.00 20 SER A O 4
ATOM 1365 N N . CYS A 1 21 ? -4.810 -0.933 -4.863 1.00 0.00 21 CYS A N 4
ATOM 1366 C CA . CYS A 1 21 ? -3.770 -1.736 -5.618 1.00 0.00 21 CYS A CA 4
ATOM 1367 C C . CYS A 1 21 ? -3.289 -3.137 -5.075 1.00 0.00 21 CYS A C 4
ATOM 1368 O O . CYS A 1 21 ? -2.152 -3.566 -5.296 1.00 0.00 21 CYS A O 4
ATOM 1375 N N . CYS A 1 22 ? -4.231 -3.881 -4.448 1.00 0.00 22 CYS A N 4
ATOM 1376 C CA . CYS A 1 22 ? -3.981 -5.209 -3.788 1.00 0.00 22 CYS A CA 4
ATOM 1377 C C . CYS A 1 22 ? -5.073 -6.327 -3.956 1.00 0.00 22 CYS A C 4
ATOM 1378 O O . CYS A 1 22 ? -4.690 -7.496 -3.964 1.00 0.00 22 CYS A O 4
ATOM 1385 N N . GLN A 1 23 ? -6.388 -6.099 -4.186 1.00 0.00 23 GLN A N 4
ATOM 1386 C CA . GLN A 1 23 ? -7.296 -5.269 -3.349 1.00 0.00 23 GLN A CA 4
ATOM 1387 C C . GLN A 1 23 ? -8.522 -6.101 -2.861 1.00 0.00 23 GLN A C 4
ATOM 1388 O O . GLN A 1 23 ? -9.042 -6.924 -3.621 1.00 0.00 23 GLN A O 4
ATOM 1402 N N . ARG A 1 24 ? -9.011 -5.831 -1.607 1.00 0.00 24 ARG A N 4
ATOM 1403 C CA . ARG A 1 24 ? -10.165 -6.514 -0.923 1.00 0.00 24 ARG A CA 4
ATOM 1404 C C . ARG A 1 24 ? -9.951 -8.052 -0.696 1.00 0.00 24 ARG A C 4
ATOM 1405 O O . ARG A 1 24 ? -9.897 -8.488 0.454 1.00 0.00 24 ARG A O 4
ATOM 1429 N N . HIS A 1 1 ? 8.319 5.570 5.091 1.00 0.00 1 HIS A N 5
ATOM 1430 C CA . HIS A 1 1 ? 8.390 4.327 4.275 1.00 0.00 1 HIS A CA 5
ATOM 1431 C C . HIS A 1 1 ? 8.517 4.644 2.709 1.00 0.00 1 HIS A C 5
ATOM 1432 O O . HIS A 1 1 ? 8.464 5.850 2.422 1.00 0.00 1 HIS A O 5
ATOM 1479 N N . CYS A 1 4 ? 3.383 2.900 -0.818 1.00 0.00 4 CYS A N 5
ATOM 1480 C CA . CYS A 1 4 ? 2.604 1.672 -0.477 1.00 0.00 4 CYS A CA 5
ATOM 1481 C C . CYS A 1 4 ? 2.620 0.444 -1.462 1.00 0.00 4 CYS A C 5
ATOM 1482 O O . CYS A 1 4 ? 2.666 -0.702 -1.015 1.00 0.00 4 CYS A O 5
ATOM 1489 N N . CYS A 1 5 ? 2.481 0.717 -2.767 1.00 0.00 5 CYS A N 5
ATOM 1490 C CA . CYS A 1 5 ? 2.006 -0.308 -3.815 1.00 0.00 5 CYS A CA 5
ATOM 1491 C C . CYS A 1 5 ? 2.902 -1.519 -4.231 1.00 0.00 5 CYS A C 5
ATOM 1492 O O . CYS A 1 5 ? 2.632 -2.243 -5.200 1.00 0.00 5 CYS A O 5
ATOM 1499 N N . LEU A 1 6 ? 3.945 -1.697 -3.446 1.00 0.00 6 LEU A N 5
ATOM 1500 C CA . LEU A 1 6 ? 5.197 -2.362 -3.835 1.00 0.00 6 LEU A CA 5
ATOM 1501 C C . LEU A 1 6 ? 5.467 -3.540 -2.847 1.00 0.00 6 LEU A C 5
ATOM 1502 O O . LEU A 1 6 ? 4.806 -3.735 -1.819 1.00 0.00 6 LEU A O 5
ATOM 1518 N N . TYR A 1 7 ? 6.493 -4.341 -3.214 1.00 0.00 7 TYR A N 5
ATOM 1519 C CA . TYR A 1 7 ? 7.113 -5.496 -2.441 1.00 0.00 7 TYR A CA 5
ATOM 1520 C C . TYR A 1 7 ? 6.240 -6.789 -2.307 1.00 0.00 7 TYR A C 5
ATOM 1521 O O . TYR A 1 7 ? 6.643 -7.796 -1.709 1.00 0.00 7 TYR A O 5
ATOM 1539 N N . GLY A 1 8 ? 5.075 -6.698 -2.923 1.00 0.00 8 GLY A N 5
ATOM 1540 C CA . GLY A 1 8 ? 3.967 -7.657 -2.837 1.00 0.00 8 GLY A CA 5
ATOM 1541 C C . GLY A 1 8 ? 3.152 -7.740 -1.513 1.00 0.00 8 GLY A C 5
ATOM 1542 O O . GLY A 1 8 ? 2.609 -8.823 -1.271 1.00 0.00 8 GLY A O 5
ATOM 1546 N N . LYS A 1 9 ? 3.043 -6.659 -0.693 1.00 0.00 9 LYS A N 5
ATOM 1547 C CA . LYS A 1 9 ? 2.223 -6.650 0.564 1.00 0.00 9 LYS A CA 5
ATOM 1548 C C . LYS A 1 9 ? 1.388 -5.330 0.516 1.00 0.00 9 LYS A C 5
ATOM 1549 O O . LYS A 1 9 ? 1.894 -4.276 0.109 1.00 0.00 9 LYS A O 5
ATOM 1568 N N . CYS A 1 10 ? 0.133 -5.412 0.990 1.00 0.00 10 CYS A N 5
ATOM 1569 C CA . CYS A 1 10 ? -0.880 -4.391 0.834 1.00 0.00 10 CYS A CA 5
ATOM 1570 C C . CYS A 1 10 ? -0.829 -3.322 1.960 1.00 0.00 10 CYS A C 5
ATOM 1571 O O . CYS A 1 10 ? -1.202 -3.629 3.102 1.00 0.00 10 CYS A O 5
ATOM 1578 N N . ARG A 1 11 ? -0.385 -2.079 1.639 1.00 0.00 11 ARG A N 5
ATOM 1579 C CA . ARG A 1 11 ? -0.376 -0.968 2.586 1.00 0.00 11 ARG A CA 5
ATOM 1580 C C . ARG A 1 11 ? -1.295 0.154 2.006 1.00 0.00 11 ARG A C 5
ATOM 1581 O O . ARG A 1 11 ? -1.434 0.347 0.791 1.00 0.00 11 ARG A O 5
ATOM 1602 N N . ARG A 1 12 ? -1.855 0.919 2.949 1.00 0.00 12 ARG A N 5
ATOM 1603 C CA . ARG A 1 12 ? -2.508 2.233 2.757 1.00 0.00 12 ARG A CA 5
ATOM 1604 C C . ARG A 1 12 ? -1.988 3.209 3.872 1.00 0.00 12 ARG A C 5
ATOM 1605 O O . ARG A 1 12 ? -2.685 3.420 4.873 1.00 0.00 12 ARG A O 5
ATOM 1626 N N . TYR A 1 13 ? -0.752 3.757 3.728 1.00 0.00 13 TYR A N 5
ATOM 1627 C CA . TYR A 1 13 ? 0.010 4.343 4.870 1.00 0.00 13 TYR A CA 5
ATOM 1628 C C . TYR A 1 13 ? 0.208 5.919 4.874 1.00 0.00 13 TYR A C 5
ATOM 1629 O O . TYR A 1 13 ? -0.417 6.527 4.004 1.00 0.00 13 TYR A O 5
ATOM 1662 N N . GLY A 1 15 ? 1.409 8.185 2.974 1.00 0.00 15 GLY A N 5
ATOM 1663 C CA . GLY A 1 15 ? 1.341 8.958 1.739 1.00 0.00 15 GLY A CA 5
ATOM 1664 C C . GLY A 1 15 ? 0.490 8.425 0.559 1.00 0.00 15 GLY A C 5
ATOM 1665 O O . GLY A 1 15 ? 0.857 8.749 -0.575 1.00 0.00 15 GLY A O 5
ATOM 1669 N N . CYS A 1 16 ? -0.581 7.614 0.781 1.00 0.00 16 CYS A N 5
ATOM 1670 C CA . CYS A 1 16 ? -1.197 6.750 -0.274 1.00 0.00 16 CYS A CA 5
ATOM 1671 C C . CYS A 1 16 ? -2.757 6.656 -0.251 1.00 0.00 16 CYS A C 5
ATOM 1672 O O . CYS A 1 16 ? -3.288 6.173 -1.253 1.00 0.00 16 CYS A O 5
ATOM 1679 N N . SER A 1 17 ? -3.453 6.969 0.877 1.00 0.00 17 SER A N 5
ATOM 1680 C CA . SER A 1 17 ? -4.404 6.003 1.529 1.00 0.00 17 SER A CA 5
ATOM 1681 C C . SER A 1 17 ? -5.781 5.664 0.861 1.00 0.00 17 SER A C 5
ATOM 1682 O O . SER A 1 17 ? -6.602 4.928 1.423 1.00 0.00 17 SER A O 5
ATOM 1690 N N . SER A 1 18 ? -5.919 6.103 -0.383 1.00 0.00 18 SER A N 5
ATOM 1691 C CA . SER A 1 18 ? -6.746 5.422 -1.434 1.00 0.00 18 SER A CA 5
ATOM 1692 C C . SER A 1 18 ? -6.292 3.994 -1.950 1.00 0.00 18 SER A C 5
ATOM 1693 O O . SER A 1 18 ? -6.956 3.449 -2.840 1.00 0.00 18 SER A O 5
ATOM 1701 N N . ALA A 1 19 ? -5.210 3.401 -1.390 1.00 0.00 19 ALA A N 5
ATOM 1702 C CA . ALA A 1 19 ? -4.352 2.350 -2.003 1.00 0.00 19 ALA A CA 5
ATOM 1703 C C . ALA A 1 19 ? -5.059 1.010 -2.369 1.00 0.00 19 ALA A C 5
ATOM 1704 O O . ALA A 1 19 ? -5.076 0.023 -1.615 1.00 0.00 19 ALA A O 5
ATOM 1711 N N . SER A 1 20 ? -5.638 1.042 -3.572 1.00 0.00 20 SER A N 5
ATOM 1712 C CA . SER A 1 20 ? -6.316 -0.145 -4.145 1.00 0.00 20 SER A CA 5
ATOM 1713 C C . SER A 1 20 ? -5.441 -1.264 -4.795 1.00 0.00 20 SER A C 5
ATOM 1714 O O . SER A 1 20 ? -5.982 -2.301 -5.180 1.00 0.00 20 SER A O 5
ATOM 1722 N N . CYS A 1 21 ? -4.137 -1.055 -4.984 1.00 0.00 21 CYS A N 5
ATOM 1723 C CA . CYS A 1 21 ? -3.130 -2.026 -5.520 1.00 0.00 21 CYS A CA 5
ATOM 1724 C C . CYS A 1 21 ? -3.287 -3.576 -5.279 1.00 0.00 21 CYS A C 5
ATOM 1725 O O . CYS A 1 21 ? -2.718 -4.349 -6.056 1.00 0.00 21 CYS A O 5
ATOM 1732 N N . CYS A 1 22 ? -4.023 -3.982 -4.226 1.00 0.00 22 CYS A N 5
ATOM 1733 C CA . CYS A 1 22 ? -4.226 -5.385 -3.794 1.00 0.00 22 CYS A CA 5
ATOM 1734 C C . CYS A 1 22 ? -5.566 -6.021 -4.288 1.00 0.00 22 CYS A C 5
ATOM 1735 O O . CYS A 1 22 ? -5.503 -7.037 -4.987 1.00 0.00 22 CYS A O 5
ATOM 1742 N N . GLN A 1 23 ? -6.753 -5.433 -4.016 1.00 0.00 23 GLN A N 5
ATOM 1743 C CA . GLN A 1 23 ? -8.028 -5.476 -4.786 1.00 0.00 23 GLN A CA 5
ATOM 1744 C C . GLN A 1 23 ? -7.957 -6.011 -6.259 1.00 0.00 23 GLN A C 5
ATOM 1745 O O . GLN A 1 23 ? -6.935 -5.772 -6.912 1.00 0.00 23 GLN A O 5
ATOM 1759 N N . ARG A 1 24 ? -9.004 -6.714 -6.739 1.00 0.00 24 ARG A N 5
ATOM 1760 C CA . ARG A 1 24 ? -9.088 -7.247 -8.133 1.00 0.00 24 ARG A CA 5
ATOM 1761 C C . ARG A 1 24 ? -10.463 -6.810 -8.744 1.00 0.00 24 ARG A C 5
ATOM 1762 O O . ARG A 1 24 ? -10.464 -6.005 -9.674 1.00 0.00 24 ARG A O 5
ATOM 1786 N N . HIS A 1 1 ? 8.242 5.262 4.817 1.00 0.00 1 HIS A N 6
ATOM 1787 C CA . HIS A 1 1 ? 8.320 3.897 4.226 1.00 0.00 1 HIS A CA 6
ATOM 1788 C C . HIS A 1 1 ? 8.712 4.027 2.662 1.00 0.00 1 HIS A C 6
ATOM 1789 O O . HIS A 1 1 ? 9.126 5.142 2.312 1.00 0.00 1 HIS A O 6
ATOM 1836 N N . CYS A 1 4 ? 3.537 3.219 -1.359 1.00 0.00 4 CYS A N 6
ATOM 1837 C CA . CYS A 1 4 ? 2.617 2.105 -1.027 1.00 0.00 4 CYS A CA 6
ATOM 1838 C C . CYS A 1 4 ? 2.691 0.863 -1.988 1.00 0.00 4 CYS A C 6
ATOM 1839 O O . CYS A 1 4 ? 2.955 -0.251 -1.532 1.00 0.00 4 CYS A O 6
ATOM 1846 N N . CYS A 1 5 ? 2.452 1.066 -3.293 1.00 0.00 5 CYS A N 6
ATOM 1847 C CA . CYS A 1 5 ? 1.994 -0.063 -4.228 1.00 0.00 5 CYS A CA 6
ATOM 1848 C C . CYS A 1 5 ? 3.016 -1.136 -4.736 1.00 0.00 5 CYS A C 6
ATOM 1849 O O . CYS A 1 5 ? 2.734 -1.964 -5.612 1.00 0.00 5 CYS A O 6
ATOM 1856 N N . LEU A 1 6 ? 4.173 -1.071 -4.117 1.00 0.00 6 LEU A N 6
ATOM 1857 C CA . LEU A 1 6 ? 5.445 -1.688 -4.579 1.00 0.00 6 LEU A CA 6
ATOM 1858 C C . LEU A 1 6 ? 5.613 -3.057 -3.858 1.00 0.00 6 LEU A C 6
ATOM 1859 O O . LEU A 1 6 ? 5.230 -3.245 -2.698 1.00 0.00 6 LEU A O 6
ATOM 1875 N N . TYR A 1 7 ? 6.206 -4.016 -4.602 1.00 0.00 7 TYR A N 6
ATOM 1876 C CA . TYR A 1 7 ? 6.421 -5.483 -4.273 1.00 0.00 7 TYR A CA 6
ATOM 1877 C C . TYR A 1 7 ? 5.180 -6.425 -4.202 1.00 0.00 7 TYR A C 6
ATOM 1878 O O . TYR A 1 7 ? 5.313 -7.650 -4.074 1.00 0.00 7 TYR A O 6
ATOM 1896 N N . GLY A 1 8 ? 4.018 -5.811 -4.325 1.00 0.00 8 GLY A N 6
ATOM 1897 C CA . GLY A 1 8 ? 2.694 -6.422 -4.141 1.00 0.00 8 GLY A CA 6
ATOM 1898 C C . GLY A 1 8 ? 2.256 -6.783 -2.688 1.00 0.00 8 GLY A C 6
ATOM 1899 O O . GLY A 1 8 ? 1.461 -7.721 -2.572 1.00 0.00 8 GLY A O 6
ATOM 1903 N N . LYS A 1 9 ? 2.739 -6.086 -1.623 1.00 0.00 9 LYS A N 6
ATOM 1904 C CA . LYS A 1 9 ? 2.299 -6.323 -0.211 1.00 0.00 9 LYS A CA 6
ATOM 1905 C C . LYS A 1 9 ? 1.208 -5.232 0.070 1.00 0.00 9 LYS A C 6
ATOM 1906 O O . LYS A 1 9 ? 1.377 -4.072 -0.330 1.00 0.00 9 LYS A O 6
ATOM 1925 N N . CYS A 1 10 ? 0.123 -5.603 0.782 1.00 0.00 10 CYS A N 6
ATOM 1926 C CA . CYS A 1 10 ? -1.020 -4.691 1.046 1.00 0.00 10 CYS A CA 6
ATOM 1927 C C . CYS A 1 10 ? -0.708 -3.611 2.137 1.00 0.00 10 CYS A C 6
ATOM 1928 O O . CYS A 1 10 ? -0.963 -3.796 3.336 1.00 0.00 10 CYS A O 6
ATOM 1935 N N . ARG A 1 11 ? -0.199 -2.461 1.651 1.00 0.00 11 ARG A N 6
ATOM 1936 C CA . ARG A 1 11 ? -0.170 -1.190 2.360 1.00 0.00 11 ARG A CA 6
ATOM 1937 C C . ARG A 1 11 ? -0.950 -0.141 1.514 1.00 0.00 11 ARG A C 6
ATOM 1938 O O . ARG A 1 11 ? -0.761 0.013 0.303 1.00 0.00 11 ARG A O 6
ATOM 1959 N N . ARG A 1 12 ? -1.748 0.613 2.260 1.00 0.00 12 ARG A N 6
ATOM 1960 C CA . ARG A 1 12 ? -2.576 1.764 1.851 1.00 0.00 12 ARG A CA 6
ATOM 1961 C C . ARG A 1 12 ? -2.447 2.933 2.884 1.00 0.00 12 ARG A C 6
ATOM 1962 O O . ARG A 1 12 ? -3.395 3.306 3.586 1.00 0.00 12 ARG A O 6
ATOM 1983 N N . TYR A 1 13 ? -1.229 3.506 3.008 1.00 0.00 13 TYR A N 6
ATOM 1984 C CA . TYR A 1 13 ? -0.647 3.837 4.343 1.00 0.00 13 TYR A CA 6
ATOM 1985 C C . TYR A 1 13 ? -0.583 5.378 4.736 1.00 0.00 13 TYR A C 6
ATOM 1986 O O . TYR A 1 13 ? -1.158 6.146 3.963 1.00 0.00 13 TYR A O 6
ATOM 2019 N N . GLY A 1 15 ? 0.759 8.003 3.507 1.00 0.00 15 GLY A N 6
ATOM 2020 C CA . GLY A 1 15 ? 0.830 9.006 2.449 1.00 0.00 15 GLY A CA 6
ATOM 2021 C C . GLY A 1 15 ? 0.224 8.680 1.063 1.00 0.00 15 GLY A C 6
ATOM 2022 O O . GLY A 1 15 ? 0.760 9.213 0.086 1.00 0.00 15 GLY A O 6
ATOM 2026 N N . CYS A 1 16 ? -0.826 7.822 0.951 1.00 0.00 16 CYS A N 6
ATOM 2027 C CA . CYS A 1 16 ? -1.237 7.177 -0.334 1.00 0.00 16 CYS A CA 6
ATOM 2028 C C . CYS A 1 16 ? -2.780 7.079 -0.582 1.00 0.00 16 CYS A C 6
ATOM 2029 O O . CYS A 1 16 ? -3.148 6.762 -1.715 1.00 0.00 16 CYS A O 6
ATOM 2036 N N . SER A 1 17 ? -3.644 7.217 0.453 1.00 0.00 17 SER A N 6
ATOM 2037 C CA . SER A 1 17 ? -4.631 6.153 0.820 1.00 0.00 17 SER A CA 6
ATOM 2038 C C . SER A 1 17 ? -5.951 6.001 -0.005 1.00 0.00 17 SER A C 6
ATOM 2039 O O . SER A 1 17 ? -6.883 5.285 0.387 1.00 0.00 17 SER A O 6
ATOM 2047 N N . SER A 1 18 ? -5.915 6.563 -1.212 1.00 0.00 18 SER A N 6
ATOM 2048 C CA . SER A 1 18 ? -6.633 6.003 -2.404 1.00 0.00 18 SER A CA 6
ATOM 2049 C C . SER A 1 18 ? -6.185 4.588 -2.927 1.00 0.00 18 SER A C 6
ATOM 2050 O O . SER A 1 18 ? -6.943 3.987 -3.694 1.00 0.00 18 SER A O 6
ATOM 2058 N N . ALA A 1 19 ? -5.002 4.074 -2.499 1.00 0.00 19 ALA A N 6
ATOM 2059 C CA . ALA A 1 19 ? -4.351 2.854 -3.003 1.00 0.00 19 ALA A CA 6
ATOM 2060 C C . ALA A 1 19 ? -5.120 1.587 -2.563 1.00 0.00 19 ALA A C 6
ATOM 2061 O O . ALA A 1 19 ? -5.010 1.069 -1.443 1.00 0.00 19 ALA A O 6
ATOM 2068 N N . SER A 1 20 ? -5.866 1.083 -3.549 1.00 0.00 20 SER A N 6
ATOM 2069 C CA . SER A 1 20 ? -6.328 -0.335 -3.629 1.00 0.00 20 SER A CA 6
ATOM 2070 C C . SER A 1 20 ? -5.209 -1.372 -3.287 1.00 0.00 20 SER A C 6
ATOM 2071 O O . SER A 1 20 ? -5.253 -1.987 -2.224 1.00 0.00 20 SER A O 6
ATOM 2079 N N . CYS A 1 21 ? -4.191 -1.428 -4.183 1.00 0.00 21 CYS A N 6
ATOM 2080 C CA . CYS A 1 21 ? -2.899 -2.187 -4.131 1.00 0.00 21 CYS A CA 6
ATOM 2081 C C . CYS A 1 21 ? -2.747 -3.423 -3.178 1.00 0.00 21 CYS A C 6
ATOM 2082 O O . CYS A 1 21 ? -1.713 -3.664 -2.543 1.00 0.00 21 CYS A O 6
ATOM 2089 N N . CYS A 1 22 ? -3.844 -4.209 -3.184 1.00 0.00 22 CYS A N 6
ATOM 2090 C CA . CYS A 1 22 ? -4.108 -5.349 -2.294 1.00 0.00 22 CYS A CA 6
ATOM 2091 C C . CYS A 1 22 ? -4.904 -6.518 -3.004 1.00 0.00 22 CYS A C 6
ATOM 2092 O O . CYS A 1 22 ? -4.382 -7.630 -2.931 1.00 0.00 22 CYS A O 6
ATOM 2099 N N . GLN A 1 23 ? -6.046 -6.463 -3.752 1.00 0.00 23 GLN A N 6
ATOM 2100 C CA . GLN A 1 23 ? -7.198 -5.527 -3.637 1.00 0.00 23 GLN A CA 6
ATOM 2101 C C . GLN A 1 23 ? -8.557 -6.292 -3.743 1.00 0.00 23 GLN A C 6
ATOM 2102 O O . GLN A 1 23 ? -8.649 -7.281 -4.483 1.00 0.00 23 GLN A O 6
ATOM 2116 N N . ARG A 1 24 ? -9.605 -5.802 -3.022 1.00 0.00 24 ARG A N 6
ATOM 2117 C CA . ARG A 1 24 ? -10.957 -6.418 -2.997 1.00 0.00 24 ARG A CA 6
ATOM 2118 C C . ARG A 1 24 ? -11.809 -5.839 -4.157 1.00 0.00 24 ARG A C 6
ATOM 2119 O O . ARG A 1 24 ? -11.950 -4.624 -4.287 1.00 0.00 24 ARG A O 6
ATOM 2143 N N . HIS A 1 1 ? 8.848 5.410 5.029 1.00 0.00 1 HIS A N 7
ATOM 2144 C CA . HIS A 1 1 ? 8.150 4.196 4.534 1.00 0.00 1 HIS A CA 7
ATOM 2145 C C . HIS A 1 1 ? 8.066 4.134 2.941 1.00 0.00 1 HIS A C 7
ATOM 2146 O O . HIS A 1 1 ? 8.481 5.149 2.360 1.00 0.00 1 HIS A O 7
ATOM 2193 N N . CYS A 1 4 ? 2.956 3.216 -2.050 1.00 0.00 4 CYS A N 7
ATOM 2194 C CA . CYS A 1 4 ? 1.835 2.280 -1.645 1.00 0.00 4 CYS A CA 7
ATOM 2195 C C . CYS A 1 4 ? 1.799 0.882 -2.325 1.00 0.00 4 CYS A C 7
ATOM 2196 O O . CYS A 1 4 ? 1.167 0.010 -1.730 1.00 0.00 4 CYS A O 7
ATOM 2203 N N . CYS A 1 5 ? 2.303 0.753 -3.569 1.00 0.00 5 CYS A N 7
ATOM 2204 C CA . CYS A 1 5 ? 2.045 -0.479 -4.447 1.00 0.00 5 CYS A CA 7
ATOM 2205 C C . CYS A 1 5 ? 3.148 -1.577 -4.604 1.00 0.00 5 CYS A C 7
ATOM 2206 O O . CYS A 1 5 ? 3.005 -2.530 -5.381 1.00 0.00 5 CYS A O 7
ATOM 2213 N N . LEU A 1 6 ? 4.212 -1.408 -3.831 1.00 0.00 6 LEU A N 7
ATOM 2214 C CA . LEU A 1 6 ? 5.566 -1.961 -4.126 1.00 0.00 6 LEU A CA 7
ATOM 2215 C C . LEU A 1 6 ? 6.112 -2.805 -2.929 1.00 0.00 6 LEU A C 7
ATOM 2216 O O . LEU A 1 6 ? 5.800 -2.546 -1.764 1.00 0.00 6 LEU A O 7
ATOM 2232 N N . TYR A 1 7 ? 7.000 -3.774 -3.267 1.00 0.00 7 TYR A N 7
ATOM 2233 C CA . TYR A 1 7 ? 7.732 -4.768 -2.382 1.00 0.00 7 TYR A CA 7
ATOM 2234 C C . TYR A 1 7 ? 6.980 -6.052 -1.936 1.00 0.00 7 TYR A C 7
ATOM 2235 O O . TYR A 1 7 ? 7.626 -7.050 -1.597 1.00 0.00 7 TYR A O 7
ATOM 2253 N N . GLY A 1 8 ? 5.661 -6.006 -2.011 1.00 0.00 8 GLY A N 7
ATOM 2254 C CA . GLY A 1 8 ? 4.767 -7.188 -2.071 1.00 0.00 8 GLY A CA 7
ATOM 2255 C C . GLY A 1 8 ? 3.940 -7.575 -0.818 1.00 0.00 8 GLY A C 7
ATOM 2256 O O . GLY A 1 8 ? 3.278 -8.616 -0.884 1.00 0.00 8 GLY A O 7
ATOM 2260 N N . LYS A 1 9 ? 3.953 -6.768 0.266 1.00 0.00 9 LYS A N 7
ATOM 2261 C CA . LYS A 1 9 ? 3.034 -6.950 1.444 1.00 0.00 9 LYS A CA 7
ATOM 2262 C C . LYS A 1 9 ? 2.272 -5.590 1.591 1.00 0.00 9 LYS A C 7
ATOM 2263 O O . LYS A 1 9 ? 2.938 -4.559 1.757 1.00 0.00 9 LYS A O 7
ATOM 2282 N N . CYS A 1 10 ? 0.912 -5.579 1.564 1.00 0.00 10 CYS A N 7
ATOM 2283 C CA . CYS A 1 10 ? 0.127 -4.344 1.293 1.00 0.00 10 CYS A CA 7
ATOM 2284 C C . CYS A 1 10 ? 0.235 -3.237 2.412 1.00 0.00 10 CYS A C 7
ATOM 2285 O O . CYS A 1 10 ? -0.578 -3.197 3.341 1.00 0.00 10 CYS A O 7
ATOM 2292 N N . ARG A 1 11 ? 1.180 -2.266 2.260 1.00 0.00 11 ARG A N 7
ATOM 2293 C CA . ARG A 1 11 ? 1.111 -0.852 2.667 1.00 0.00 11 ARG A CA 7
ATOM 2294 C C . ARG A 1 11 ? -0.319 -0.209 2.614 1.00 0.00 11 ARG A C 7
ATOM 2295 O O . ARG A 1 11 ? -1.004 -0.224 1.586 1.00 0.00 11 ARG A O 7
ATOM 2316 N N . ARG A 1 12 ? -0.673 0.360 3.758 1.00 0.00 12 ARG A N 7
ATOM 2317 C CA . ARG A 1 12 ? -1.739 1.358 3.965 1.00 0.00 12 ARG A CA 7
ATOM 2318 C C . ARG A 1 12 ? -1.167 2.449 4.933 1.00 0.00 12 ARG A C 7
ATOM 2319 O O . ARG A 1 12 ? -1.356 2.339 6.151 1.00 0.00 12 ARG A O 7
ATOM 2340 N N . TYR A 1 13 ? -0.423 3.449 4.394 1.00 0.00 13 TYR A N 7
ATOM 2341 C CA . TYR A 1 13 ? 0.482 4.307 5.206 1.00 0.00 13 TYR A CA 7
ATOM 2342 C C . TYR A 1 13 ? 0.243 5.871 5.172 1.00 0.00 13 TYR A C 7
ATOM 2343 O O . TYR A 1 13 ? -0.637 6.268 4.404 1.00 0.00 13 TYR A O 7
ATOM 2376 N N . GLY A 1 15 ? 0.828 8.119 2.981 1.00 0.00 15 GLY A N 7
ATOM 2377 C CA . GLY A 1 15 ? 0.776 8.643 1.623 1.00 0.00 15 GLY A CA 7
ATOM 2378 C C . GLY A 1 15 ? 0.176 7.719 0.537 1.00 0.00 15 GLY A C 7
ATOM 2379 O O . GLY A 1 15 ? 0.740 7.694 -0.562 1.00 0.00 15 GLY A O 7
ATOM 2383 N N . CYS A 1 16 ? -0.935 7.005 0.823 1.00 0.00 16 CYS A N 7
ATOM 2384 C CA . CYS A 1 16 ? -1.599 6.067 -0.130 1.00 0.00 16 CYS A CA 7
ATOM 2385 C C . CYS A 1 16 ? -3.087 6.435 -0.356 1.00 0.00 16 CYS A C 7
ATOM 2386 O O . CYS A 1 16 ? -3.535 6.300 -1.492 1.00 0.00 16 CYS A O 7
ATOM 2393 N N . SER A 1 17 ? -3.877 6.819 0.671 1.00 0.00 17 SER A N 7
ATOM 2394 C CA . SER A 1 17 ? -4.951 5.903 1.186 1.00 0.00 17 SER A CA 7
ATOM 2395 C C . SER A 1 17 ? -6.201 5.574 0.316 1.00 0.00 17 SER A C 7
ATOM 2396 O O . SER A 1 17 ? -6.980 4.673 0.648 1.00 0.00 17 SER A O 7
ATOM 2404 N N . SER A 1 18 ? -6.282 6.275 -0.801 1.00 0.00 18 SER A N 7
ATOM 2405 C CA . SER A 1 18 ? -7.076 5.872 -1.995 1.00 0.00 18 SER A CA 7
ATOM 2406 C C . SER A 1 18 ? -6.521 4.681 -2.849 1.00 0.00 18 SER A C 7
ATOM 2407 O O . SER A 1 18 ? -7.364 4.036 -3.479 1.00 0.00 18 SER A O 7
ATOM 2415 N N . ALA A 1 19 ? -5.182 4.419 -2.904 1.00 0.00 19 ALA A N 7
ATOM 2416 C CA . ALA A 1 19 ? -4.554 3.610 -3.985 1.00 0.00 19 ALA A CA 7
ATOM 2417 C C . ALA A 1 19 ? -4.775 2.073 -3.805 1.00 0.00 19 ALA A C 7
ATOM 2418 O O . ALA A 1 19 ? -3.943 1.328 -3.266 1.00 0.00 19 ALA A O 7
ATOM 2425 N N . SER A 1 20 ? -5.957 1.654 -4.277 1.00 0.00 20 SER A N 7
ATOM 2426 C CA . SER A 1 20 ? -6.467 0.253 -4.123 1.00 0.00 20 SER A CA 7
ATOM 2427 C C . SER A 1 20 ? -5.835 -0.939 -4.940 1.00 0.00 20 SER A C 7
ATOM 2428 O O . SER A 1 20 ? -6.376 -2.049 -5.017 1.00 0.00 20 SER A O 7
ATOM 2436 N N . CYS A 1 21 ? -4.656 -0.702 -5.482 1.00 0.00 21 CYS A N 7
ATOM 2437 C CA . CYS A 1 21 ? -3.564 -1.695 -5.818 1.00 0.00 21 CYS A CA 7
ATOM 2438 C C . CYS A 1 21 ? -3.621 -3.161 -5.223 1.00 0.00 21 CYS A C 7
ATOM 2439 O O . CYS A 1 21 ? -3.217 -4.097 -5.921 1.00 0.00 21 CYS A O 7
ATOM 2446 N N . CYS A 1 22 ? -4.088 -3.311 -3.965 1.00 0.00 22 CYS A N 7
ATOM 2447 C CA . CYS A 1 22 ? -3.977 -4.537 -3.139 1.00 0.00 22 CYS A CA 7
ATOM 2448 C C . CYS A 1 22 ? -5.329 -5.296 -2.994 1.00 0.00 22 CYS A C 7
ATOM 2449 O O . CYS A 1 22 ? -5.491 -6.345 -3.620 1.00 0.00 22 CYS A O 7
ATOM 2456 N N . GLN A 1 23 ? -6.287 -4.757 -2.214 1.00 0.00 23 GLN A N 7
ATOM 2457 C CA . GLN A 1 23 ? -7.766 -4.848 -2.335 1.00 0.00 23 GLN A CA 7
ATOM 2458 C C . GLN A 1 23 ? -8.376 -5.736 -3.475 1.00 0.00 23 GLN A C 7
ATOM 2459 O O . GLN A 1 23 ? -7.819 -5.735 -4.578 1.00 0.00 23 GLN A O 7
ATOM 2473 N N . ARG A 1 24 ? -9.492 -6.443 -3.202 1.00 0.00 24 ARG A N 7
ATOM 2474 C CA . ARG A 1 24 ? -10.201 -7.298 -4.191 1.00 0.00 24 ARG A CA 7
ATOM 2475 C C . ARG A 1 24 ? -11.690 -6.910 -3.995 1.00 0.00 24 ARG A C 7
ATOM 2476 O O . ARG A 1 24 ? -12.299 -7.205 -2.966 1.00 0.00 24 ARG A O 7
ATOM 2500 N N . HIS A 1 1 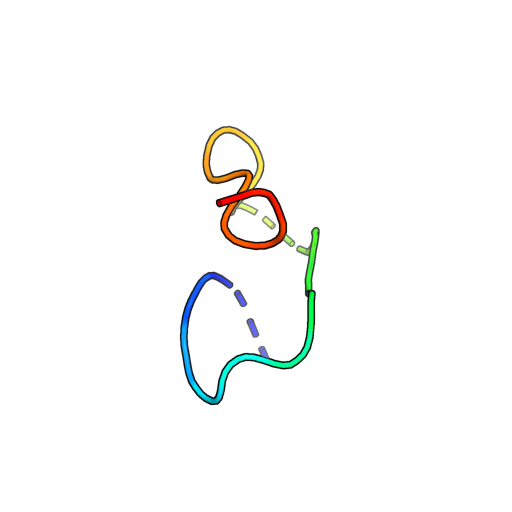? 8.371 5.514 4.918 1.00 0.00 1 HIS A N 8
ATOM 2501 C CA . HIS A 1 1 ? 8.407 4.360 3.979 1.00 0.00 1 HIS A CA 8
ATOM 2502 C C . HIS A 1 1 ? 8.361 4.834 2.448 1.00 0.00 1 HIS A C 8
ATOM 2503 O O . HIS A 1 1 ? 8.210 6.055 2.293 1.00 0.00 1 HIS A O 8
ATOM 2550 N N . CYS A 1 4 ? 3.013 3.050 -0.889 1.00 0.00 4 CYS A N 8
ATOM 2551 C CA . CYS A 1 4 ? 2.475 1.729 -0.491 1.00 0.00 4 CYS A CA 8
ATOM 2552 C C . CYS A 1 4 ? 2.684 0.537 -1.492 1.00 0.00 4 CYS A C 8
ATOM 2553 O O . CYS A 1 4 ? 3.135 -0.531 -1.071 1.00 0.00 4 CYS A O 8
ATOM 2560 N N . CYS A 1 5 ? 2.330 0.736 -2.774 1.00 0.00 5 CYS A N 8
ATOM 2561 C CA . CYS A 1 5 ? 2.104 -0.433 -3.741 1.00 0.00 5 CYS A CA 8
ATOM 2562 C C . CYS A 1 5 ? 3.293 -1.306 -4.236 1.00 0.00 5 CYS A C 8
ATOM 2563 O O . CYS A 1 5 ? 3.113 -2.324 -4.917 1.00 0.00 5 CYS A O 8
ATOM 2570 N N . LEU A 1 6 ? 4.453 -0.907 -3.775 1.00 0.00 6 LEU A N 8
ATOM 2571 C CA . LEU A 1 6 ? 5.703 -1.670 -3.750 1.00 0.00 6 LEU A CA 8
ATOM 2572 C C . LEU A 1 6 ? 5.665 -2.817 -2.683 1.00 0.00 6 LEU A C 8
ATOM 2573 O O . LEU A 1 6 ? 4.770 -2.924 -1.838 1.00 0.00 6 LEU A O 8
ATOM 2589 N N . TYR A 1 7 ? 6.692 -3.679 -2.789 1.00 0.00 7 TYR A N 8
ATOM 2590 C CA . TYR A 1 7 ? 7.071 -4.826 -1.875 1.00 0.00 7 TYR A CA 8
ATOM 2591 C C . TYR A 1 7 ? 6.209 -6.118 -1.997 1.00 0.00 7 TYR A C 8
ATOM 2592 O O . TYR A 1 7 ? 6.532 -7.166 -1.424 1.00 0.00 7 TYR A O 8
ATOM 2610 N N . GLY A 1 8 ? 5.158 -5.974 -2.782 1.00 0.00 8 GLY A N 8
ATOM 2611 C CA . GLY A 1 8 ? 4.129 -6.986 -3.061 1.00 0.00 8 GLY A CA 8
ATOM 2612 C C . GLY A 1 8 ? 3.140 -7.363 -1.922 1.00 0.00 8 GLY A C 8
ATOM 2613 O O . GLY A 1 8 ? 2.580 -8.460 -2.017 1.00 0.00 8 GLY A O 8
ATOM 2617 N N . LYS A 1 9 ? 2.933 -6.511 -0.881 1.00 0.00 9 LYS A N 8
ATOM 2618 C CA . LYS A 1 9 ? 2.038 -6.824 0.283 1.00 0.00 9 LYS A CA 8
ATOM 2619 C C . LYS A 1 9 ? 1.255 -5.503 0.623 1.00 0.00 9 LYS A C 8
ATOM 2620 O O . LYS A 1 9 ? 1.755 -4.389 0.416 1.00 0.00 9 LYS A O 8
ATOM 2639 N N . CYS A 1 10 ? 0.047 -5.666 1.194 1.00 0.00 10 CYS A N 8
ATOM 2640 C CA . CYS A 1 10 ? -0.991 -4.667 1.234 1.00 0.00 10 CYS A CA 8
ATOM 2641 C C . CYS A 1 10 ? -0.863 -3.656 2.412 1.00 0.00 10 CYS A C 8
ATOM 2642 O O . CYS A 1 10 ? -1.337 -3.893 3.532 1.00 0.00 10 CYS A O 8
ATOM 2649 N N . ARG A 1 11 ? -0.248 -2.502 2.095 1.00 0.00 11 ARG A N 8
ATOM 2650 C CA . ARG A 1 11 ? -0.113 -1.329 2.949 1.00 0.00 11 ARG A CA 8
ATOM 2651 C C . ARG A 1 11 ? -0.880 -0.159 2.284 1.00 0.00 11 ARG A C 8
ATOM 2652 O O . ARG A 1 11 ? -0.784 0.101 1.080 1.00 0.00 11 ARG A O 8
ATOM 2673 N N . ARG A 1 12 ? -1.601 0.543 3.154 1.00 0.00 12 ARG A N 8
ATOM 2674 C CA . ARG A 1 12 ? -2.314 1.811 2.928 1.00 0.00 12 ARG A CA 8
ATOM 2675 C C . ARG A 1 12 ? -1.907 2.815 4.065 1.00 0.00 12 ARG A C 8
ATOM 2676 O O . ARG A 1 12 ? -2.623 2.957 5.062 1.00 0.00 12 ARG A O 8
ATOM 2697 N N . TYR A 1 13 ? -0.726 3.457 3.912 1.00 0.00 13 TYR A N 8
ATOM 2698 C CA . TYR A 1 13 ? 0.010 4.135 5.017 1.00 0.00 13 TYR A CA 8
ATOM 2699 C C . TYR A 1 13 ? 0.233 5.706 4.889 1.00 0.00 13 TYR A C 8
ATOM 2700 O O . TYR A 1 13 ? -0.152 6.197 3.826 1.00 0.00 13 TYR A O 8
ATOM 2733 N N . GLY A 1 15 ? 0.835 8.760 3.598 1.00 0.00 15 GLY A N 8
ATOM 2734 C CA . GLY A 1 15 ? 0.597 9.417 2.301 1.00 0.00 15 GLY A CA 8
ATOM 2735 C C . GLY A 1 15 ? 0.481 8.498 1.066 1.00 0.00 15 GLY A C 8
ATOM 2736 O O . GLY A 1 15 ? 1.228 8.632 0.093 1.00 0.00 15 GLY A O 8
ATOM 2740 N N . CYS A 1 16 ? -0.514 7.620 1.169 1.00 0.00 16 CYS A N 8
ATOM 2741 C CA . CYS A 1 16 ? -0.931 6.632 0.141 1.00 0.00 16 CYS A CA 8
ATOM 2742 C C . CYS A 1 16 ? -2.438 6.774 -0.261 1.00 0.00 16 CYS A C 8
ATOM 2743 O O . CYS A 1 16 ? -2.764 6.417 -1.393 1.00 0.00 16 CYS A O 8
ATOM 2750 N N . SER A 1 17 ? -3.361 7.128 0.658 1.00 0.00 17 SER A N 8
ATOM 2751 C CA . SER A 1 17 ? -4.353 6.135 1.179 1.00 0.00 17 SER A CA 8
ATOM 2752 C C . SER A 1 17 ? -5.599 5.777 0.316 1.00 0.00 17 SER A C 8
ATOM 2753 O O . SER A 1 17 ? -6.468 4.996 0.728 1.00 0.00 17 SER A O 8
ATOM 2761 N N . SER A 1 18 ? -5.573 6.283 -0.912 1.00 0.00 18 SER A N 8
ATOM 2762 C CA . SER A 1 18 ? -6.343 5.731 -2.062 1.00 0.00 18 SER A CA 8
ATOM 2763 C C . SER A 1 18 ? -5.913 4.328 -2.614 1.00 0.00 18 SER A C 8
ATOM 2764 O O . SER A 1 18 ? -6.725 3.777 -3.365 1.00 0.00 18 SER A O 8
ATOM 2772 N N . ALA A 1 19 ? -4.710 3.775 -2.277 1.00 0.00 19 ALA A N 8
ATOM 2773 C CA . ALA A 1 19 ? -4.099 2.637 -3.025 1.00 0.00 19 ALA A CA 8
ATOM 2774 C C . ALA A 1 19 ? -4.818 1.278 -2.784 1.00 0.00 19 ALA A C 8
ATOM 2775 O O . ALA A 1 19 ? -4.480 0.467 -1.905 1.00 0.00 19 ALA A O 8
ATOM 2782 N N . SER A 1 20 ? -5.826 1.080 -3.636 1.00 0.00 20 SER A N 8
ATOM 2783 C CA . SER A 1 20 ? -6.535 -0.215 -3.745 1.00 0.00 20 SER A CA 8
ATOM 2784 C C . SER A 1 20 ? -5.775 -1.398 -4.407 1.00 0.00 20 SER A C 8
ATOM 2785 O O . SER A 1 20 ? -6.287 -2.510 -4.325 1.00 0.00 20 SER A O 8
ATOM 2793 N N . CYS A 1 21 ? -4.620 -1.195 -5.058 1.00 0.00 21 CYS A N 8
ATOM 2794 C CA . CYS A 1 21 ? -3.894 -2.210 -5.885 1.00 0.00 21 CYS A CA 8
ATOM 2795 C C . CYS A 1 21 ? -3.641 -3.667 -5.323 1.00 0.00 21 CYS A C 8
ATOM 2796 O O . CYS A 1 21 ? -3.148 -4.517 -6.072 1.00 0.00 21 CYS A O 8
ATOM 2803 N N . CYS A 1 22 ? -4.018 -3.925 -4.053 1.00 0.00 22 CYS A N 8
ATOM 2804 C CA . CYS A 1 22 ? -4.112 -5.269 -3.426 1.00 0.00 22 CYS A CA 8
ATOM 2805 C C . CYS A 1 22 ? -5.391 -6.058 -3.876 1.00 0.00 22 CYS A C 8
ATOM 2806 O O . CYS A 1 22 ? -5.276 -6.964 -4.702 1.00 0.00 22 CYS A O 8
ATOM 2813 N N . GLN A 1 23 ? -6.583 -5.681 -3.376 1.00 0.00 23 GLN A N 8
ATOM 2814 C CA . GLN A 1 23 ? -7.959 -5.837 -3.915 1.00 0.00 23 GLN A CA 8
ATOM 2815 C C . GLN A 1 23 ? -8.106 -6.397 -5.371 1.00 0.00 23 GLN A C 8
ATOM 2816 O O . GLN A 1 23 ? -7.240 -6.101 -6.202 1.00 0.00 23 GLN A O 8
ATOM 2830 N N . ARG A 1 24 ? -9.176 -7.166 -5.645 1.00 0.00 24 ARG A N 8
ATOM 2831 C CA . ARG A 1 24 ? -9.458 -7.774 -6.965 1.00 0.00 24 ARG A CA 8
ATOM 2832 C C . ARG A 1 24 ? -10.964 -7.501 -7.208 1.00 0.00 24 ARG A C 8
ATOM 2833 O O . ARG A 1 24 ? -11.834 -7.959 -6.465 1.00 0.00 24 ARG A O 8
ATOM 2857 N N . HIS A 1 1 ? 8.364 5.047 4.528 1.00 0.00 1 HIS A N 9
ATOM 2858 C CA . HIS A 1 1 ? 8.259 3.605 4.171 1.00 0.00 1 HIS A CA 9
ATOM 2859 C C . HIS A 1 1 ? 8.327 3.466 2.567 1.00 0.00 1 HIS A C 9
ATOM 2860 O O . HIS A 1 1 ? 8.701 4.487 1.969 1.00 0.00 1 HIS A O 9
ATOM 2907 N N . CYS A 1 4 ? 2.959 3.160 -1.857 1.00 0.00 4 CYS A N 9
ATOM 2908 C CA . CYS A 1 4 ? 1.738 2.417 -1.337 1.00 0.00 4 CYS A CA 9
ATOM 2909 C C . CYS A 1 4 ? 1.593 0.936 -1.819 1.00 0.00 4 CYS A C 9
ATOM 2910 O O . CYS A 1 4 ? 0.954 0.146 -1.115 1.00 0.00 4 CYS A O 9
ATOM 2917 N N . CYS A 1 5 ? 2.131 0.610 -3.013 1.00 0.00 5 CYS A N 9
ATOM 2918 C CA . CYS A 1 5 ? 2.143 -0.805 -3.529 1.00 0.00 5 CYS A CA 9
ATOM 2919 C C . CYS A 1 5 ? 3.616 -1.340 -3.639 1.00 0.00 5 CYS A C 9
ATOM 2920 O O . CYS A 1 5 ? 4.589 -0.577 -3.693 1.00 0.00 5 CYS A O 9
ATOM 2927 N N . LEU A 1 6 ? 3.727 -2.685 -3.717 1.00 0.00 6 LEU A N 9
ATOM 2928 C CA . LEU A 1 6 ? 4.942 -3.490 -3.829 1.00 0.00 6 LEU A CA 9
ATOM 2929 C C . LEU A 1 6 ? 4.560 -4.603 -4.878 1.00 0.00 6 LEU A C 9
ATOM 2930 O O . LEU A 1 6 ? 3.397 -4.812 -5.257 1.00 0.00 6 LEU A O 9
ATOM 2946 N N . TYR A 1 7 ? 5.573 -5.396 -5.248 1.00 0.00 7 TYR A N 9
ATOM 2947 C CA . TYR A 1 7 ? 5.458 -6.685 -5.996 1.00 0.00 7 TYR A CA 9
ATOM 2948 C C . TYR A 1 7 ? 4.565 -7.818 -5.379 1.00 0.00 7 TYR A C 9
ATOM 2949 O O . TYR A 1 7 ? 4.160 -8.753 -6.079 1.00 0.00 7 TYR A O 9
ATOM 2967 N N . GLY A 1 8 ? 4.344 -7.694 -4.068 1.00 0.00 8 GLY A N 9
ATOM 2968 C CA . GLY A 1 8 ? 4.035 -8.802 -3.158 1.00 0.00 8 GLY A CA 9
ATOM 2969 C C . GLY A 1 8 ? 3.100 -8.535 -1.942 1.00 0.00 8 GLY A C 9
ATOM 2970 O O . GLY A 1 8 ? 2.269 -9.421 -1.708 1.00 0.00 8 GLY A O 9
ATOM 2974 N N . LYS A 1 9 ? 3.229 -7.436 -1.137 1.00 0.00 9 LYS A N 9
ATOM 2975 C CA . LYS A 1 9 ? 2.506 -7.305 0.186 1.00 0.00 9 LYS A CA 9
ATOM 2976 C C . LYS A 1 9 ? 2.061 -5.804 0.368 1.00 0.00 9 LYS A C 9
ATOM 2977 O O . LYS A 1 9 ? 2.731 -4.879 -0.112 1.00 0.00 9 LYS A O 9
ATOM 2996 N N . CYS A 1 10 ? 0.963 -5.601 1.129 1.00 0.00 10 CYS A N 9
ATOM 2997 C CA . CYS A 1 10 ? 0.191 -4.383 1.166 1.00 0.00 10 CYS A CA 9
ATOM 2998 C C . CYS A 1 10 ? 0.634 -3.352 2.232 1.00 0.00 10 CYS A C 9
ATOM 2999 O O . CYS A 1 10 ? 0.910 -3.735 3.375 1.00 0.00 10 CYS A O 9
ATOM 3006 N N . ARG A 1 11 ? 0.621 -2.057 1.853 1.00 0.00 11 ARG A N 9
ATOM 3007 C CA . ARG A 1 11 ? 0.578 -0.916 2.765 1.00 0.00 11 ARG A CA 9
ATOM 3008 C C . ARG A 1 11 ? -0.519 0.035 2.228 1.00 0.00 11 ARG A C 9
ATOM 3009 O O . ARG A 1 11 ? -0.500 0.470 1.072 1.00 0.00 11 ARG A O 9
ATOM 3030 N N . ARG A 1 12 ? -1.419 0.363 3.147 1.00 0.00 12 ARG A N 9
ATOM 3031 C CA . ARG A 1 12 ? -2.368 1.484 3.098 1.00 0.00 12 ARG A CA 9
ATOM 3032 C C . ARG A 1 12 ? -1.908 2.506 4.192 1.00 0.00 12 ARG A C 9
ATOM 3033 O O . ARG A 1 12 ? -2.354 2.419 5.341 1.00 0.00 12 ARG A O 9
ATOM 3054 N N . TYR A 1 13 ? -0.970 3.410 3.834 1.00 0.00 13 TYR A N 9
ATOM 3055 C CA . TYR A 1 13 ? -0.120 4.148 4.807 1.00 0.00 13 TYR A CA 9
ATOM 3056 C C . TYR A 1 13 ? -0.112 5.730 4.685 1.00 0.00 13 TYR A C 9
ATOM 3057 O O . TYR A 1 13 ? -0.684 6.175 3.688 1.00 0.00 13 TYR A O 9
ATOM 3090 N N . GLY A 1 15 ? -0.164 8.837 3.424 1.00 0.00 15 GLY A N 9
ATOM 3091 C CA . GLY A 1 15 ? -0.629 9.508 2.195 1.00 0.00 15 GLY A CA 9
ATOM 3092 C C . GLY A 1 15 ? -0.637 8.701 0.877 1.00 0.00 15 GLY A C 9
ATOM 3093 O O . GLY A 1 15 ? -0.118 9.144 -0.151 1.00 0.00 15 GLY A O 9
ATOM 3097 N N . CYS A 1 16 ? -1.321 7.568 0.970 1.00 0.00 16 CYS A N 9
ATOM 3098 C CA . CYS A 1 16 ? -1.806 6.727 -0.162 1.00 0.00 16 CYS A CA 9
ATOM 3099 C C . CYS A 1 16 ? -3.304 6.962 -0.500 1.00 0.00 16 CYS A C 9
ATOM 3100 O O . CYS A 1 16 ? -3.675 6.767 -1.654 1.00 0.00 16 CYS A O 9
ATOM 3107 N N . SER A 1 17 ? -4.177 7.287 0.474 1.00 0.00 17 SER A N 9
ATOM 3108 C CA . SER A 1 17 ? -5.171 6.286 0.975 1.00 0.00 17 SER A CA 9
ATOM 3109 C C . SER A 1 17 ? -6.453 6.026 0.128 1.00 0.00 17 SER A C 9
ATOM 3110 O O . SER A 1 17 ? -7.307 5.206 0.490 1.00 0.00 17 SER A O 9
ATOM 3118 N N . SER A 1 18 ? -6.466 6.644 -1.050 1.00 0.00 18 SER A N 9
ATOM 3119 C CA . SER A 1 18 ? -7.131 6.117 -2.277 1.00 0.00 18 SER A CA 9
ATOM 3120 C C . SER A 1 18 ? -6.539 4.774 -2.827 1.00 0.00 18 SER A C 9
ATOM 3121 O O . SER A 1 18 ? -7.332 3.894 -3.179 1.00 0.00 18 SER A O 9
ATOM 3129 N N . ALA A 1 19 ? -5.180 4.657 -2.896 1.00 0.00 19 ALA A N 9
ATOM 3130 C CA . ALA A 1 19 ? -4.509 3.607 -3.703 1.00 0.00 19 ALA A CA 9
ATOM 3131 C C . ALA A 1 19 ? -4.532 2.243 -2.956 1.00 0.00 19 ALA A C 9
ATOM 3132 O O . ALA A 1 19 ? -3.615 1.857 -2.216 1.00 0.00 19 ALA A O 9
ATOM 3139 N N . SER A 1 20 ? -5.636 1.514 -3.207 1.00 0.00 20 SER A N 9
ATOM 3140 C CA . SER A 1 20 ? -5.791 0.063 -2.816 1.00 0.00 20 SER A CA 9
ATOM 3141 C C . SER A 1 20 ? -4.550 -0.810 -3.218 1.00 0.00 20 SER A C 9
ATOM 3142 O O . SER A 1 20 ? -3.867 -1.358 -2.352 1.00 0.00 20 SER A O 9
ATOM 3150 N N . CYS A 1 21 ? -4.329 -0.908 -4.547 1.00 0.00 21 CYS A N 9
ATOM 3151 C CA . CYS A 1 21 ? -3.469 -1.910 -5.293 1.00 0.00 21 CYS A CA 9
ATOM 3152 C C . CYS A 1 21 ? -3.077 -3.271 -4.596 1.00 0.00 21 CYS A C 9
ATOM 3153 O O . CYS A 1 21 ? -2.007 -3.841 -4.843 1.00 0.00 21 CYS A O 9
ATOM 3160 N N . CYS A 1 22 ? -4.013 -3.809 -3.771 1.00 0.00 22 CYS A N 9
ATOM 3161 C CA . CYS A 1 22 ? -3.779 -4.993 -2.897 1.00 0.00 22 CYS A CA 9
ATOM 3162 C C . CYS A 1 22 ? -5.038 -5.892 -3.088 1.00 0.00 22 CYS A C 9
ATOM 3163 O O . CYS A 1 22 ? -5.074 -6.671 -4.042 1.00 0.00 22 CYS A O 9
ATOM 3170 N N . GLN A 1 23 ? -6.082 -5.739 -2.250 1.00 0.00 23 GLN A N 9
ATOM 3171 C CA . GLN A 1 23 ? -7.541 -5.772 -2.553 1.00 0.00 23 GLN A CA 9
ATOM 3172 C C . GLN A 1 23 ? -7.997 -6.164 -4.003 1.00 0.00 23 GLN A C 9
ATOM 3173 O O . GLN A 1 23 ? -7.331 -5.750 -4.958 1.00 0.00 23 GLN A O 9
ATOM 3187 N N . ARG A 1 24 ? -9.107 -6.919 -4.139 1.00 0.00 24 ARG A N 9
ATOM 3188 C CA . ARG A 1 24 ? -9.678 -7.334 -5.448 1.00 0.00 24 ARG A CA 9
ATOM 3189 C C . ARG A 1 24 ? -11.196 -7.060 -5.273 1.00 0.00 24 ARG A C 9
ATOM 3190 O O . ARG A 1 24 ? -11.884 -7.737 -4.508 1.00 0.00 24 ARG A O 9
ATOM 3214 N N . HIS A 1 1 ? 8.552 5.947 4.450 1.00 0.00 1 HIS A N 10
ATOM 3215 C CA . HIS A 1 1 ? 8.540 4.493 4.127 1.00 0.00 1 HIS A CA 10
ATOM 3216 C C . HIS A 1 1 ? 8.498 4.317 2.525 1.00 0.00 1 HIS A C 10
ATOM 3217 O O . HIS A 1 1 ? 8.721 5.352 1.877 1.00 0.00 1 HIS A O 10
ATOM 3264 N N . CYS A 1 4 ? 2.850 2.963 -1.747 1.00 0.00 4 CYS A N 10
ATOM 3265 C CA . CYS A 1 4 ? 1.806 1.974 -1.266 1.00 0.00 4 CYS A CA 10
ATOM 3266 C C . CYS A 1 4 ? 1.952 0.511 -1.784 1.00 0.00 4 CYS A C 10
ATOM 3267 O O . CYS A 1 4 ? 1.738 -0.410 -0.988 1.00 0.00 4 CYS A O 10
ATOM 3274 N N . CYS A 1 5 ? 2.259 0.329 -3.089 1.00 0.00 5 CYS A N 10
ATOM 3275 C CA . CYS A 1 5 ? 2.064 -1.016 -3.790 1.00 0.00 5 CYS A CA 10
ATOM 3276 C C . CYS A 1 5 ? 3.281 -1.924 -4.136 1.00 0.00 5 CYS A C 10
ATOM 3277 O O . CYS A 1 5 ? 3.132 -3.031 -4.669 1.00 0.00 5 CYS A O 10
ATOM 3284 N N . LEU A 1 6 ? 4.440 -1.409 -3.789 1.00 0.00 6 LEU A N 10
ATOM 3285 C CA . LEU A 1 6 ? 5.779 -1.918 -4.189 1.00 0.00 6 LEU A CA 10
ATOM 3286 C C . LEU A 1 6 ? 6.292 -2.874 -3.073 1.00 0.00 6 LEU A C 10
ATOM 3287 O O . LEU A 1 6 ? 6.017 -2.700 -1.880 1.00 0.00 6 LEU A O 10
ATOM 3303 N N . TYR A 1 7 ? 7.035 -3.912 -3.515 1.00 0.00 7 TYR A N 10
ATOM 3304 C CA . TYR A 1 7 ? 7.542 -5.120 -2.747 1.00 0.00 7 TYR A CA 10
ATOM 3305 C C . TYR A 1 7 ? 6.503 -6.196 -2.304 1.00 0.00 7 TYR A C 10
ATOM 3306 O O . TYR A 1 7 ? 6.883 -7.315 -1.940 1.00 0.00 7 TYR A O 10
ATOM 3324 N N . GLY A 1 8 ? 5.229 -5.842 -2.427 1.00 0.00 8 GLY A N 10
ATOM 3325 C CA . GLY A 1 8 ? 4.086 -6.769 -2.548 1.00 0.00 8 GLY A CA 10
ATOM 3326 C C . GLY A 1 8 ? 3.623 -7.483 -1.266 1.00 0.00 8 GLY A C 10
ATOM 3327 O O . GLY A 1 8 ? 3.135 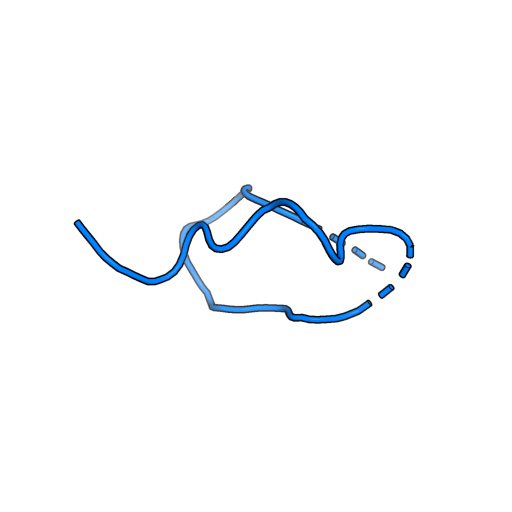-8.616 -1.323 1.00 0.00 8 GLY A O 10
ATOM 3331 N N . LYS A 1 9 ? 3.700 -6.725 -0.163 1.00 0.00 9 LYS A N 10
ATOM 3332 C CA . LYS A 1 9 ? 2.873 -6.960 1.065 1.00 0.00 9 LYS A CA 10
ATOM 3333 C C . LYS A 1 9 ? 2.406 -5.521 1.461 1.00 0.00 9 LYS A C 10
ATOM 3334 O O . LYS A 1 9 ? 3.260 -4.685 1.791 1.00 0.00 9 LYS A O 10
ATOM 3353 N N . CYS A 1 10 ? 1.083 -5.229 1.401 1.00 0.00 10 CYS A N 10
ATOM 3354 C CA . CYS A 1 10 ? 0.617 -3.844 1.149 1.00 0.00 10 CYS A CA 10
ATOM 3355 C C . CYS A 1 10 ? 0.612 -2.975 2.441 1.00 0.00 10 CYS A C 10
ATOM 3356 O O . CYS A 1 10 ? 0.049 -3.427 3.445 1.00 0.00 10 CYS A O 10
ATOM 3363 N N . ARG A 1 11 ? 1.123 -1.725 2.367 1.00 0.00 11 ARG A N 10
ATOM 3364 C CA . ARG A 1 11 ? 0.977 -0.699 3.386 1.00 0.00 11 ARG A CA 10
ATOM 3365 C C . ARG A 1 11 ? -0.190 0.218 2.958 1.00 0.00 11 ARG A C 10
ATOM 3366 O O . ARG A 1 11 ? -0.184 0.827 1.883 1.00 0.00 11 ARG A O 10
ATOM 3387 N N . ARG A 1 12 ? -1.143 0.300 3.877 1.00 0.00 12 ARG A N 10
ATOM 3388 C CA . ARG A 1 12 ? -2.159 1.356 3.996 1.00 0.00 12 ARG A CA 10
ATOM 3389 C C . ARG A 1 12 ? -1.625 2.412 5.021 1.00 0.00 12 ARG A C 10
ATOM 3390 O O . ARG A 1 12 ? -1.923 2.321 6.218 1.00 0.00 12 ARG A O 10
ATOM 3411 N N . TYR A 1 13 ? -0.786 3.354 4.538 1.00 0.00 13 TYR A N 10
ATOM 3412 C CA . TYR A 1 13 ? 0.146 4.138 5.385 1.00 0.00 13 TYR A CA 10
ATOM 3413 C C . TYR A 1 13 ? 0.058 5.714 5.269 1.00 0.00 13 TYR A C 10
ATOM 3414 O O . TYR A 1 13 ? -0.770 6.151 4.464 1.00 0.00 13 TYR A O 10
ATOM 3447 N N . GLY A 1 15 ? 0.843 7.812 2.990 1.00 0.00 15 GLY A N 10
ATOM 3448 C CA . GLY A 1 15 ? 0.834 8.291 1.614 1.00 0.00 15 GLY A CA 10
ATOM 3449 C C . GLY A 1 15 ? 0.191 7.372 0.550 1.00 0.00 15 GLY A C 10
ATOM 3450 O O . GLY A 1 15 ? 0.776 7.267 -0.533 1.00 0.00 15 GLY A O 10
ATOM 3454 N N . CYS A 1 16 ? -0.972 6.744 0.835 1.00 0.00 16 CYS A N 10
ATOM 3455 C CA . CYS A 1 16 ? -1.661 5.794 -0.091 1.00 0.00 16 CYS A CA 10
ATOM 3456 C C . CYS A 1 16 ? -3.126 6.210 -0.352 1.00 0.00 16 CYS A C 10
ATOM 3457 O O . CYS A 1 16 ? -3.562 6.047 -1.488 1.00 0.00 16 CYS A O 10
ATOM 3464 N N . SER A 1 17 ? -3.910 6.687 0.643 1.00 0.00 17 SER A N 10
ATOM 3465 C CA . SER A 1 17 ? -5.065 5.872 1.151 1.00 0.00 17 SER A CA 10
ATOM 3466 C C . SER A 1 17 ? -6.302 5.593 0.247 1.00 0.00 17 SER A C 10
ATOM 3467 O O . SER A 1 17 ? -7.125 4.725 0.559 1.00 0.00 17 SER A O 10
ATOM 3475 N N . SER A 1 18 ? -6.330 6.308 -0.863 1.00 0.00 18 SER A N 10
ATOM 3476 C CA . SER A 1 18 ? -7.143 5.972 -2.067 1.00 0.00 18 SER A CA 10
ATOM 3477 C C . SER A 1 18 ? -6.660 4.765 -2.942 1.00 0.00 18 SER A C 10
ATOM 3478 O O . SER A 1 18 ? -7.521 4.198 -3.621 1.00 0.00 18 SER A O 10
ATOM 3486 N N . ALA A 1 19 ? -5.345 4.407 -2.953 1.00 0.00 19 ALA A N 10
ATOM 3487 C CA . ALA A 1 19 ? -4.715 3.572 -4.005 1.00 0.00 19 ALA A CA 10
ATOM 3488 C C . ALA A 1 19 ? -5.088 2.069 -3.858 1.00 0.00 19 ALA A C 10
ATOM 3489 O O . ALA A 1 19 ? -4.386 1.259 -3.231 1.00 0.00 19 ALA A O 10
ATOM 3496 N N . SER A 1 20 ? -6.237 1.745 -4.470 1.00 0.00 20 SER A N 10
ATOM 3497 C CA . SER A 1 20 ? -6.808 0.366 -4.460 1.00 0.00 20 SER A CA 10
ATOM 3498 C C . SER A 1 20 ? -6.056 -0.795 -5.199 1.00 0.00 20 SER A C 10
ATOM 3499 O O . SER A 1 20 ? -6.499 -1.945 -5.170 1.00 0.00 20 SER A O 10
ATOM 3507 N N . CYS A 1 21 ? -4.894 -0.512 -5.784 1.00 0.00 21 CYS A N 10
ATOM 3508 C CA . CYS A 1 21 ? -3.829 -1.496 -6.207 1.00 0.00 21 CYS A CA 10
ATOM 3509 C C . CYS A 1 21 ? -3.579 -2.785 -5.333 1.00 0.00 21 CYS A C 10
ATOM 3510 O O . CYS A 1 21 ? -2.975 -3.729 -5.852 1.00 0.00 21 CYS A O 10
ATOM 3517 N N . CYS A 1 22 ? -4.018 -2.791 -4.054 1.00 0.00 22 CYS A N 10
ATOM 3518 C CA . CYS A 1 22 ? -3.879 -3.901 -3.098 1.00 0.00 22 CYS A CA 10
ATOM 3519 C C . CYS A 1 22 ? -5.056 -4.923 -3.248 1.00 0.00 22 CYS A C 10
ATOM 3520 O O . CYS A 1 22 ? -4.825 -6.001 -3.801 1.00 0.00 22 CYS A O 10
ATOM 3527 N N . GLN A 1 23 ? -6.303 -4.587 -2.848 1.00 0.00 23 GLN A N 10
ATOM 3528 C CA . GLN A 1 23 ? -7.627 -5.085 -3.305 1.00 0.00 23 GLN A CA 10
ATOM 3529 C C . GLN A 1 23 ? -7.659 -5.917 -4.632 1.00 0.00 23 GLN A C 10
ATOM 3530 O O . GLN A 1 23 ? -6.844 -5.630 -5.516 1.00 0.00 23 GLN A O 10
ATOM 3544 N N . ARG A 1 24 ? -8.565 -6.914 -4.744 1.00 0.00 24 ARG A N 10
ATOM 3545 C CA . ARG A 1 24 ? -8.740 -7.753 -5.969 1.00 0.00 24 ARG A CA 10
ATOM 3546 C C . ARG A 1 24 ? -10.265 -7.776 -6.328 1.00 0.00 24 ARG A C 10
ATOM 3547 O O . ARG A 1 24 ? -10.637 -7.209 -7.354 1.00 0.00 24 ARG A O 10
ATOM 3571 N N . HIS A 1 1 ? 8.012 6.650 4.320 1.00 0.00 1 HIS A N 11
ATOM 3572 C CA . HIS A 1 1 ? 8.222 5.180 4.202 1.00 0.00 1 HIS A CA 11
ATOM 3573 C C . HIS A 1 1 ? 8.276 4.792 2.639 1.00 0.00 1 HIS A C 11
ATOM 3574 O O . HIS A 1 1 ? 8.431 5.753 1.870 1.00 0.00 1 HIS A O 11
ATOM 3621 N N . CYS A 1 4 ? 3.145 2.853 -1.708 1.00 0.00 4 CYS A N 11
ATOM 3622 C CA . CYS A 1 4 ? 2.018 1.996 -1.173 1.00 0.00 4 CYS A CA 11
ATOM 3623 C C . CYS A 1 4 ? 2.058 0.479 -1.590 1.00 0.00 4 CYS A C 11
ATOM 3624 O O . CYS A 1 4 ? 1.733 -0.368 -0.751 1.00 0.00 4 CYS A O 11
ATOM 3631 N N . CYS A 1 5 ? 2.354 0.181 -2.876 1.00 0.00 5 CYS A N 11
ATOM 3632 C CA . CYS A 1 5 ? 1.922 -1.136 -3.527 1.00 0.00 5 CYS A CA 11
ATOM 3633 C C . CYS A 1 5 ? 2.952 -2.259 -3.835 1.00 0.00 5 CYS A C 11
ATOM 3634 O O . CYS A 1 5 ? 2.615 -3.335 -4.347 1.00 0.00 5 CYS A O 11
ATOM 3641 N N . LEU A 1 6 ? 4.171 -1.950 -3.465 1.00 0.00 6 LEU A N 11
ATOM 3642 C CA . LEU A 1 6 ? 5.394 -2.710 -3.759 1.00 0.00 6 LEU A CA 11
ATOM 3643 C C . LEU A 1 6 ? 5.660 -3.732 -2.609 1.00 0.00 6 LEU A C 11
ATOM 3644 O O . LEU A 1 6 ? 4.989 -3.785 -1.572 1.00 0.00 6 LEU A O 11
ATOM 3660 N N . TYR A 1 7 ? 6.682 -4.572 -2.864 1.00 0.00 7 TYR A N 11
ATOM 3661 C CA . TYR A 1 7 ? 7.329 -5.595 -1.948 1.00 0.00 7 TYR A CA 11
ATOM 3662 C C . TYR A 1 7 ? 6.536 -6.922 -1.727 1.00 0.00 7 TYR A C 11
ATOM 3663 O O . TYR A 1 7 ? 7.015 -7.871 -1.094 1.00 0.00 7 TYR A O 11
ATOM 3681 N N . GLY A 1 8 ? 5.361 -6.928 -2.326 1.00 0.00 8 GLY A N 11
ATOM 3682 C CA . GLY A 1 8 ? 4.382 -8.024 -2.331 1.00 0.00 8 GLY A CA 11
ATOM 3683 C C . GLY A 1 8 ? 3.414 -8.188 -1.132 1.00 0.00 8 GLY A C 11
ATOM 3684 O O . GLY A 1 8 ? 2.589 -9.105 -1.198 1.00 0.00 8 GLY A O 11
ATOM 3688 N N . LYS A 1 9 ? 3.491 -7.326 -0.092 1.00 0.00 9 LYS A N 11
ATOM 3689 C CA . LYS A 1 9 ? 2.494 -7.295 1.035 1.00 0.00 9 LYS A CA 11
ATOM 3690 C C . LYS A 1 9 ? 2.239 -5.773 1.290 1.00 0.00 9 LYS A C 11
ATOM 3691 O O . LYS A 1 9 ? 3.202 -5.055 1.599 1.00 0.00 9 LYS A O 11
ATOM 3710 N N . CYS A 1 10 ? 0.974 -5.292 1.176 1.00 0.00 10 CYS A N 11
ATOM 3711 C CA . CYS A 1 10 ? 0.711 -3.849 0.951 1.00 0.00 10 CYS A CA 11
ATOM 3712 C C . CYS A 1 10 ? 0.797 -3.011 2.264 1.00 0.00 10 CYS A C 11
ATOM 3713 O O . CYS A 1 10 ? 0.214 -3.426 3.272 1.00 0.00 10 CYS A O 11
ATOM 3720 N N . ARG A 1 11 ? 1.392 -1.800 2.187 1.00 0.00 11 ARG A N 11
ATOM 3721 C CA . ARG A 1 11 ? 1.289 -0.737 3.174 1.00 0.00 11 ARG A CA 11
ATOM 3722 C C . ARG A 1 11 ? 0.134 0.193 2.744 1.00 0.00 11 ARG A C 11
ATOM 3723 O O . ARG A 1 11 ? 0.132 0.779 1.658 1.00 0.00 11 ARG A O 11
ATOM 3744 N N . ARG A 1 12 ? -0.808 0.292 3.671 1.00 0.00 12 ARG A N 11
ATOM 3745 C CA . ARG A 1 12 ? -1.857 1.318 3.760 1.00 0.00 12 ARG A CA 11
ATOM 3746 C C . ARG A 1 12 ? -1.401 2.353 4.842 1.00 0.00 12 ARG A C 11
ATOM 3747 O O . ARG A 1 12 ? -1.745 2.213 6.022 1.00 0.00 12 ARG A O 11
ATOM 3768 N N . TYR A 1 13 ? -0.572 3.335 4.429 1.00 0.00 13 TYR A N 11
ATOM 3769 C CA . TYR A 1 13 ? 0.310 4.114 5.340 1.00 0.00 13 TYR A CA 11
ATOM 3770 C C . TYR A 1 13 ? 0.104 5.690 5.364 1.00 0.00 13 TYR A C 11
ATOM 3771 O O . TYR A 1 13 ? -0.798 6.134 4.649 1.00 0.00 13 TYR A O 11
ATOM 3804 N N . GLY A 1 15 ? 0.707 7.905 3.124 1.00 0.00 15 GLY A N 11
ATOM 3805 C CA . GLY A 1 15 ? 0.683 8.440 1.767 1.00 0.00 15 GLY A CA 11
ATOM 3806 C C . GLY A 1 15 ? 0.109 7.552 0.642 1.00 0.00 15 GLY A C 11
ATOM 3807 O O . GLY A 1 15 ? 0.693 7.569 -0.446 1.00 0.00 15 GLY A O 11
ATOM 3811 N N . CYS A 1 16 ? -0.996 6.817 0.884 1.00 0.00 16 CYS A N 11
ATOM 3812 C CA . CYS A 1 16 ? -1.607 5.874 -0.099 1.00 0.00 16 CYS A CA 11
ATOM 3813 C C . CYS A 1 16 ? -3.102 6.177 -0.348 1.00 0.00 16 CYS A C 11
ATOM 3814 O O . CYS A 1 16 ? -3.534 5.966 -1.480 1.00 0.00 16 CYS A O 11
ATOM 3821 N N . SER A 1 17 ? -3.913 6.545 0.671 1.00 0.00 17 SER A N 11
ATOM 3822 C CA . SER A 1 17 ? -4.983 5.616 1.153 1.00 0.00 17 SER A CA 11
ATOM 3823 C C . SER A 1 17 ? -6.256 5.368 0.291 1.00 0.00 17 SER A C 11
ATOM 3824 O O . SER A 1 17 ? -7.093 4.521 0.623 1.00 0.00 17 SER A O 11
ATOM 3832 N N . SER A 1 18 ? -6.289 6.069 -0.830 1.00 0.00 18 SER A N 11
ATOM 3833 C CA . SER A 1 18 ? -7.085 5.713 -2.034 1.00 0.00 18 SER A CA 11
ATOM 3834 C C . SER A 1 18 ? -6.587 4.503 -2.893 1.00 0.00 18 SER A C 11
ATOM 3835 O O . SER A 1 18 ? -7.449 3.968 -3.596 1.00 0.00 18 SER A O 11
ATOM 3843 N N . ALA A 1 19 ? -5.276 4.114 -2.888 1.00 0.00 19 ALA A N 11
ATOM 3844 C CA . ALA A 1 19 ? -4.648 3.306 -3.975 1.00 0.00 19 ALA A CA 11
ATOM 3845 C C . ALA A 1 19 ? -5.132 1.816 -4.009 1.00 0.00 19 ALA A C 11
ATOM 3846 O O . ALA A 1 19 ? -4.511 0.898 -3.449 1.00 0.00 19 ALA A O 11
ATOM 3853 N N . SER A 1 20 ? -6.273 1.624 -4.699 1.00 0.00 20 SER A N 11
ATOM 3854 C CA . SER A 1 20 ? -6.889 0.242 -4.897 1.00 0.00 20 SER A CA 11
ATOM 3855 C C . SER A 1 20 ? -6.194 -0.837 -5.744 1.00 0.00 20 SER A C 11
ATOM 3856 O O . SER A 1 20 ? -6.590 -2.012 -5.752 1.00 0.00 20 SER A O 11
ATOM 3864 N N . CYS A 1 21 ? -5.028 -0.465 -6.218 1.00 0.00 21 CYS A N 11
ATOM 3865 C CA . CYS A 1 21 ? -3.818 -1.352 -6.326 1.00 0.00 21 CYS A CA 11
ATOM 3866 C C . CYS A 1 21 ? -3.638 -2.475 -5.222 1.00 0.00 21 CYS A C 11
ATOM 3867 O O . CYS A 1 21 ? -3.043 -3.507 -5.547 1.00 0.00 21 CYS A O 11
ATOM 3874 N N . CYS A 1 22 ? -4.156 -2.265 -3.972 1.00 0.00 22 CYS A N 11
ATOM 3875 C CA . CYS A 1 22 ? -4.125 -3.242 -2.873 1.00 0.00 22 CYS A CA 11
ATOM 3876 C C . CYS A 1 22 ? -5.466 -4.049 -2.833 1.00 0.00 22 CYS A C 11
ATOM 3877 O O . CYS A 1 22 ? -5.472 -5.189 -3.301 1.00 0.00 22 CYS A O 11
ATOM 3884 N N . GLN A 1 23 ? -6.596 -3.473 -2.361 1.00 0.00 23 GLN A N 11
ATOM 3885 C CA . GLN A 1 23 ? -8.026 -3.760 -2.662 1.00 0.00 23 GLN A CA 11
ATOM 3886 C C . GLN A 1 23 ? -8.329 -4.694 -3.883 1.00 0.00 23 GLN A C 11
ATOM 3887 O O . GLN A 1 23 ? -7.554 -4.673 -4.845 1.00 0.00 23 GLN A O 11
ATOM 3901 N N . ARG A 1 24 ? -9.423 -5.478 -3.820 1.00 0.00 24 ARG A N 11
ATOM 3902 C CA . ARG A 1 24 ? -9.850 -6.418 -4.891 1.00 0.00 24 ARG A CA 11
ATOM 3903 C C . ARG A 1 24 ? -11.357 -6.172 -5.240 1.00 0.00 24 ARG A C 11
ATOM 3904 O O . ARG A 1 24 ? -11.649 -5.837 -6.387 1.00 0.00 24 ARG A O 11
ATOM 3928 N N . HIS A 1 1 ? 8.672 4.884 4.992 1.00 0.00 1 HIS A N 12
ATOM 3929 C CA . HIS A 1 1 ? 8.151 3.644 4.358 1.00 0.00 1 HIS A CA 12
ATOM 3930 C C . HIS A 1 1 ? 8.109 3.739 2.764 1.00 0.00 1 HIS A C 12
ATOM 3931 O O . HIS A 1 1 ? 8.414 4.850 2.305 1.00 0.00 1 HIS A O 12
ATOM 3978 N N . CYS A 1 4 ? 2.907 3.293 -2.103 1.00 0.00 4 CYS A N 12
ATOM 3979 C CA . CYS A 1 4 ? 1.782 2.312 -1.822 1.00 0.00 4 CYS A CA 12
ATOM 3980 C C . CYS A 1 4 ? 1.831 0.955 -2.602 1.00 0.00 4 CYS A C 12
ATOM 3981 O O . CYS A 1 4 ? 1.490 -0.078 -2.016 1.00 0.00 4 CYS A O 12
ATOM 3988 N N . CYS A 1 5 ? 2.173 1.008 -3.907 1.00 0.00 5 CYS A N 12
ATOM 3989 C CA . CYS A 1 5 ? 1.803 -0.093 -4.904 1.00 0.00 5 CYS A CA 12
ATOM 3990 C C . CYS A 1 5 ? 2.747 -1.310 -5.126 1.00 0.00 5 CYS A C 12
ATOM 3991 O O . CYS A 1 5 ? 2.511 -2.185 -5.970 1.00 0.00 5 CYS A O 12
ATOM 3998 N N . LEU A 1 6 ? 3.755 -1.334 -4.280 1.00 0.00 6 LEU A N 12
ATOM 3999 C CA . LEU A 1 6 ? 4.867 -2.319 -4.259 1.00 0.00 6 LEU A CA 12
ATOM 4000 C C . LEU A 1 6 ? 4.399 -3.644 -3.574 1.00 0.00 6 LEU A C 12
ATOM 4001 O O . LEU A 1 6 ? 3.540 -3.663 -2.686 1.00 0.00 6 LEU A O 12
ATOM 4017 N N . TYR A 1 7 ? 4.922 -4.756 -4.099 1.00 0.00 7 TYR A N 12
ATOM 4018 C CA . TYR A 1 7 ? 4.082 -5.912 -4.547 1.00 0.00 7 TYR A CA 12
ATOM 4019 C C . TYR A 1 7 ? 3.876 -7.086 -3.560 1.00 0.00 7 TYR A C 12
ATOM 4020 O O . TYR A 1 7 ? 2.846 -7.767 -3.598 1.00 0.00 7 TYR A O 12
ATOM 4038 N N . GLY A 1 8 ? 4.901 -7.280 -2.745 1.00 0.00 8 GLY A N 12
ATOM 4039 C CA . GLY A 1 8 ? 5.009 -8.329 -1.725 1.00 0.00 8 GLY A CA 12
ATOM 4040 C C . GLY A 1 8 ? 4.147 -8.183 -0.440 1.00 0.00 8 GLY A C 12
ATOM 4041 O O . GLY A 1 8 ? 3.728 -9.238 0.049 1.00 0.00 8 GLY A O 12
ATOM 4045 N N . LYS A 1 9 ? 3.892 -6.960 0.114 1.00 0.00 9 LYS A N 12
ATOM 4046 C CA . LYS A 1 9 ? 3.091 -6.791 1.383 1.00 0.00 9 LYS A CA 12
ATOM 4047 C C . LYS A 1 9 ? 2.213 -5.512 1.186 1.00 0.00 9 LYS A C 12
ATOM 4048 O O . LYS A 1 9 ? 2.770 -4.463 0.832 1.00 0.00 9 LYS A O 12
ATOM 4067 N N . CYS A 1 10 ? 0.893 -5.577 1.508 1.00 0.00 10 CYS A N 12
ATOM 4068 C CA . CYS A 1 10 ? -0.030 -4.428 1.327 1.00 0.00 10 CYS A CA 12
ATOM 4069 C C . CYS A 1 10 ? 0.180 -3.338 2.427 1.00 0.00 10 CYS A C 12
ATOM 4070 O O . CYS A 1 10 ? 0.178 -3.691 3.613 1.00 0.00 10 CYS A O 12
ATOM 4077 N N . ARG A 1 11 ? 0.278 -2.050 2.031 1.00 0.00 11 ARG A N 12
ATOM 4078 C CA . ARG A 1 11 ? 0.258 -0.902 2.929 1.00 0.00 11 ARG A CA 12
ATOM 4079 C C . ARG A 1 11 ? -0.933 -0.008 2.507 1.00 0.00 11 ARG A C 12
ATOM 4080 O O . ARG A 1 11 ? -1.049 0.410 1.349 1.00 0.00 11 ARG A O 12
ATOM 4101 N N . ARG A 1 12 ? -1.738 0.312 3.508 1.00 0.00 12 ARG A N 12
ATOM 4102 C CA . ARG A 1 12 ? -2.638 1.473 3.565 1.00 0.00 12 ARG A CA 12
ATOM 4103 C C . ARG A 1 12 ? -2.014 2.475 4.595 1.00 0.00 12 ARG A C 12
ATOM 4104 O O . ARG A 1 12 ? -2.365 2.434 5.780 1.00 0.00 12 ARG A O 12
ATOM 4125 N N . TYR A 1 13 ? -1.046 3.309 4.144 1.00 0.00 13 TYR A N 12
ATOM 4126 C CA . TYR A 1 13 ? -0.076 3.993 5.035 1.00 0.00 13 TYR A CA 12
ATOM 4127 C C . TYR A 1 13 ? -0.057 5.575 4.987 1.00 0.00 13 TYR A C 12
ATOM 4128 O O . TYR A 1 13 ? -0.820 6.098 4.172 1.00 0.00 13 TYR A O 12
ATOM 4161 N N . GLY A 1 15 ? 0.883 7.806 2.889 1.00 0.00 15 GLY A N 12
ATOM 4162 C CA . GLY A 1 15 ? 0.903 8.392 1.554 1.00 0.00 15 GLY A CA 12
ATOM 4163 C C . GLY A 1 15 ? 0.229 7.586 0.418 1.00 0.00 15 GLY A C 12
ATOM 4164 O O . GLY A 1 15 ? 0.816 7.538 -0.667 1.00 0.00 15 GLY A O 12
ATOM 4168 N N . CYS A 1 16 ? -0.962 6.986 0.649 1.00 0.00 16 CYS A N 12
ATOM 4169 C CA . CYS A 1 16 ? -1.671 6.112 -0.340 1.00 0.00 16 CYS A CA 12
ATOM 4170 C C . CYS A 1 16 ? -3.130 6.568 -0.583 1.00 0.00 16 CYS A C 12
ATOM 4171 O O . CYS A 1 16 ? -3.565 6.494 -1.726 1.00 0.00 16 CYS A O 12
ATOM 4178 N N . SER A 1 17 ? -3.895 7.037 0.425 1.00 0.00 17 SER A N 12
ATOM 4179 C CA . SER A 1 17 ? -5.058 6.247 0.943 1.00 0.00 17 SER A CA 12
ATOM 4180 C C . SER A 1 17 ? -6.351 6.074 0.096 1.00 0.00 17 SER A C 12
ATOM 4181 O O . SER A 1 17 ? -7.253 5.305 0.453 1.00 0.00 17 SER A O 12
ATOM 4189 N N . SER A 1 18 ? -6.325 6.714 -1.063 1.00 0.00 18 SER A N 12
ATOM 4190 C CA . SER A 1 18 ? -7.074 6.289 -2.286 1.00 0.00 18 SER A CA 12
ATOM 4191 C C . SER A 1 18 ? -6.626 4.921 -2.918 1.00 0.00 18 SER A C 12
ATOM 4192 O O . SER A 1 18 ? -7.493 4.129 -3.302 1.00 0.00 18 SER A O 12
ATOM 4200 N N . ALA A 1 19 ? -5.288 4.698 -3.015 1.00 0.00 19 ALA A N 12
ATOM 4201 C CA . ALA A 1 19 ? -4.679 3.661 -3.873 1.00 0.00 19 ALA A CA 12
ATOM 4202 C C . ALA A 1 19 ? -4.786 2.269 -3.191 1.00 0.00 19 ALA A C 12
ATOM 4203 O O . ALA A 1 19 ? -3.889 1.788 -2.483 1.00 0.00 19 ALA A O 12
ATOM 4210 N N . SER A 1 20 ? -5.937 1.630 -3.457 1.00 0.00 20 SER A N 12
ATOM 4211 C CA . SER A 1 20 ? -6.189 0.163 -3.252 1.00 0.00 20 SER A CA 12
ATOM 4212 C C . SER A 1 20 ? -4.950 -0.789 -3.394 1.00 0.00 20 SER A C 12
ATOM 4213 O O . SER A 1 20 ? -4.598 -1.485 -2.445 1.00 0.00 20 SER A O 12
ATOM 4221 N N . CYS A 1 21 ? -4.314 -0.716 -4.581 1.00 0.00 21 CYS A N 12
ATOM 4222 C CA . CYS A 1 21 ? -3.307 -1.664 -5.199 1.00 0.00 21 CYS A CA 12
ATOM 4223 C C . CYS A 1 21 ? -2.740 -2.850 -4.336 1.00 0.00 21 CYS A C 12
ATOM 4224 O O . CYS A 1 21 ? -1.538 -3.012 -4.094 1.00 0.00 21 CYS A O 12
ATOM 4231 N N . CYS A 1 22 ? -3.724 -3.678 -3.926 1.00 0.00 22 CYS A N 12
ATOM 4232 C CA . CYS A 1 22 ? -3.567 -4.831 -3.017 1.00 0.00 22 CYS A CA 12
ATOM 4233 C C . CYS A 1 22 ? -4.481 -6.065 -3.408 1.00 0.00 22 CYS A C 12
ATOM 4234 O O . CYS A 1 22 ? -3.884 -7.124 -3.601 1.00 0.00 22 CYS A O 12
ATOM 4241 N N . GLN A 1 23 ? -5.826 -6.112 -3.637 1.00 0.00 23 GLN A N 12
ATOM 4242 C CA . GLN A 1 23 ? -6.905 -5.290 -3.028 1.00 0.00 23 GLN A CA 12
ATOM 4243 C C . GLN A 1 23 ? -8.155 -6.165 -2.702 1.00 0.00 23 GLN A C 12
ATOM 4244 O O . GLN A 1 23 ? -8.482 -7.086 -3.459 1.00 0.00 23 GLN A O 12
ATOM 4258 N N . ARG A 1 24 ? -8.881 -5.851 -1.577 1.00 0.00 24 ARG A N 12
ATOM 4259 C CA . ARG A 1 24 ? -10.135 -6.530 -1.092 1.00 0.00 24 ARG A CA 12
ATOM 4260 C C . ARG A 1 24 ? -9.983 -8.089 -1.026 1.00 0.00 24 ARG A C 12
ATOM 4261 O O . ARG A 1 24 ? -9.951 -8.768 -2.052 1.00 0.00 24 ARG A O 12
ATOM 4285 N N . HIS A 1 1 ? 8.206 4.725 5.150 1.00 0.00 1 HIS A N 13
ATOM 4286 C CA . HIS A 1 1 ? 7.747 3.421 4.599 1.00 0.00 1 HIS A CA 13
ATOM 4287 C C . HIS A 1 1 ? 7.842 3.362 3.005 1.00 0.00 1 HIS A C 13
ATOM 4288 O O . HIS A 1 1 ? 8.194 4.424 2.469 1.00 0.00 1 HIS A O 13
ATOM 4335 N N . CYS A 1 4 ? 2.958 2.942 -1.974 1.00 0.00 4 CYS A N 13
ATOM 4336 C CA . CYS A 1 4 ? 1.732 2.123 -1.622 1.00 0.00 4 CYS A CA 13
ATOM 4337 C C . CYS A 1 4 ? 1.678 0.683 -2.254 1.00 0.00 4 CYS A C 13
ATOM 4338 O O . CYS A 1 4 ? 1.149 -0.227 -1.608 1.00 0.00 4 CYS A O 13
ATOM 4345 N N . CYS A 1 5 ? 2.155 0.522 -3.510 1.00 0.00 5 CYS A N 13
ATOM 4346 C CA . CYS A 1 5 ? 1.881 -0.739 -4.329 1.00 0.00 5 CYS A CA 13
ATOM 4347 C C . CYS A 1 5 ? 2.964 -1.816 -4.576 1.00 0.00 5 CYS A C 13
ATOM 4348 O O . CYS A 1 5 ? 2.686 -2.895 -5.116 1.00 0.00 5 CYS A O 13
ATOM 4355 N N . LEU A 1 6 ? 4.152 -1.474 -4.148 1.00 0.00 6 LEU A N 13
ATOM 4356 C CA . LEU A 1 6 ? 5.404 -2.193 -4.395 1.00 0.00 6 LEU A CA 13
ATOM 4357 C C . LEU A 1 6 ? 5.689 -3.151 -3.194 1.00 0.00 6 LEU A C 13
ATOM 4358 O O . LEU A 1 6 ? 5.047 -3.136 -2.137 1.00 0.00 6 LEU A O 13
ATOM 4374 N N . TYR A 1 7 ? 6.706 -4.006 -3.419 1.00 0.00 7 TYR A N 13
ATOM 4375 C CA . TYR A 1 7 ? 7.362 -4.977 -2.455 1.00 0.00 7 TYR A CA 13
ATOM 4376 C C . TYR A 1 7 ? 6.561 -6.271 -2.120 1.00 0.00 7 TYR A C 13
ATOM 4377 O O . TYR A 1 7 ? 7.090 -7.218 -1.527 1.00 0.00 7 TYR A O 13
ATOM 4395 N N . GLY A 1 8 ? 5.324 -6.260 -2.583 1.00 0.00 8 GLY A N 13
ATOM 4396 C CA . GLY A 1 8 ? 4.394 -7.401 -2.632 1.00 0.00 8 GLY A CA 13
ATOM 4397 C C . GLY A 1 8 ? 3.465 -7.635 -1.411 1.00 0.00 8 GLY A C 13
ATOM 4398 O O . GLY A 1 8 ? 2.936 -8.748 -1.323 1.00 0.00 8 GLY A O 13
ATOM 4402 N N . LYS A 1 9 ? 3.257 -6.639 -0.509 1.00 0.00 9 LYS A N 13
ATOM 4403 C CA . LYS A 1 9 ? 2.360 -6.785 0.693 1.00 0.00 9 LYS A CA 13
ATOM 4404 C C . LYS A 1 9 ? 1.535 -5.459 0.776 1.00 0.00 9 LYS A C 13
ATOM 4405 O O . LYS A 1 9 ? 2.152 -4.386 0.791 1.00 0.00 9 LYS A O 13
ATOM 4424 N N . CYS A 1 10 ? 0.181 -5.524 0.886 1.00 0.00 10 CYS A N 13
ATOM 4425 C CA . CYS A 1 10 ? -0.687 -4.332 0.716 1.00 0.00 10 CYS A CA 13
ATOM 4426 C C . CYS A 1 10 ? -0.606 -3.352 1.942 1.00 0.00 10 CYS A C 13
ATOM 4427 O O . CYS A 1 10 ? -1.041 -3.718 3.042 1.00 0.00 10 CYS A O 13
ATOM 4434 N N . ARG A 1 11 ? -0.088 -2.122 1.727 1.00 0.00 11 ARG A N 13
ATOM 4435 C CA . ARG A 1 11 ? -0.055 -1.033 2.695 1.00 0.00 11 ARG A CA 13
ATOM 4436 C C . ARG A 1 11 ? -1.126 0.004 2.282 1.00 0.00 11 ARG A C 13
ATOM 4437 O O . ARG A 1 11 ? -1.169 0.480 1.143 1.00 0.00 11 ARG A O 13
ATOM 4458 N N . ARG A 1 12 ? -1.907 0.368 3.288 1.00 0.00 12 ARG A N 13
ATOM 4459 C CA . ARG A 1 12 ? -2.748 1.570 3.369 1.00 0.00 12 ARG A CA 13
ATOM 4460 C C . ARG A 1 12 ? -2.135 2.479 4.487 1.00 0.00 12 ARG A C 13
ATOM 4461 O O . ARG A 1 12 ? -2.515 2.351 5.657 1.00 0.00 12 ARG A O 13
ATOM 4482 N N . TYR A 1 13 ? -1.149 3.330 4.123 1.00 0.00 13 TYR A N 13
ATOM 4483 C CA . TYR A 1 13 ? -0.183 3.931 5.082 1.00 0.00 13 TYR A CA 13
ATOM 4484 C C . TYR A 1 13 ? -0.116 5.519 5.133 1.00 0.00 13 TYR A C 13
ATOM 4485 O O . TYR A 1 13 ? -0.882 6.119 4.373 1.00 0.00 13 TYR A O 13
ATOM 4518 N N . GLY A 1 15 ? 0.932 7.741 3.049 1.00 0.00 15 GLY A N 13
ATOM 4519 C CA . GLY A 1 15 ? 1.011 8.370 1.733 1.00 0.00 15 GLY A CA 13
ATOM 4520 C C . GLY A 1 15 ? 0.357 7.646 0.534 1.00 0.00 15 GLY A C 13
ATOM 4521 O O . GLY A 1 15 ? 0.949 7.697 -0.549 1.00 0.00 15 GLY A O 13
ATOM 4525 N N . CYS A 1 16 ? -0.813 7.003 0.714 1.00 0.00 16 CYS A N 13
ATOM 4526 C CA . CYS A 1 16 ? -1.508 6.205 -0.343 1.00 0.00 16 CYS A CA 13
ATOM 4527 C C . CYS A 1 16 ? -2.922 6.753 -0.642 1.00 0.00 16 CYS A C 13
ATOM 4528 O O . CYS A 1 16 ? -3.305 6.739 -1.806 1.00 0.00 16 CYS A O 13
ATOM 4535 N N . SER A 1 17 ? -3.706 7.231 0.346 1.00 0.00 17 SER A N 13
ATOM 4536 C CA . SER A 1 17 ? -4.921 6.479 0.794 1.00 0.00 17 SER A CA 13
ATOM 4537 C C . SER A 1 17 ? -6.199 6.478 -0.100 1.00 0.00 17 SER A C 13
ATOM 4538 O O . SER A 1 17 ? -7.193 5.809 0.209 1.00 0.00 17 SER A O 13
ATOM 4546 N N . SER A 1 18 ? -6.066 7.133 -1.246 1.00 0.00 18 SER A N 13
ATOM 4547 C CA . SER A 1 18 ? -6.782 6.787 -2.510 1.00 0.00 18 SER A CA 13
ATOM 4548 C C . SER A 1 18 ? -6.412 5.391 -3.128 1.00 0.00 18 SER A C 13
ATOM 4549 O O . SER A 1 18 ? -7.326 4.672 -3.545 1.00 0.00 18 SER A O 13
ATOM 4557 N N . ALA A 1 19 ? -5.091 5.056 -3.173 1.00 0.00 19 ALA A N 13
ATOM 4558 C CA . ALA A 1 19 ? -4.554 3.947 -3.996 1.00 0.00 19 ALA A CA 13
ATOM 4559 C C . ALA A 1 19 ? -4.821 2.590 -3.293 1.00 0.00 19 ALA A C 13
ATOM 4560 O O . ALA A 1 19 ? -4.001 2.021 -2.558 1.00 0.00 19 ALA A O 13
ATOM 4567 N N . SER A 1 20 ? -6.013 2.060 -3.611 1.00 0.00 20 SER A N 13
ATOM 4568 C CA . SER A 1 20 ? -6.360 0.608 -3.486 1.00 0.00 20 SER A CA 13
ATOM 4569 C C . SER A 1 20 ? -5.191 -0.373 -3.863 1.00 0.00 20 SER A C 13
ATOM 4570 O O . SER A 1 20 ? -4.717 -1.129 -3.016 1.00 0.00 20 SER A O 13
ATOM 4578 N N . CYS A 1 21 ? -4.732 -0.245 -5.127 1.00 0.00 21 CYS A N 13
ATOM 4579 C CA . CYS A 1 21 ? -3.676 -1.064 -5.850 1.00 0.00 21 CYS A CA 13
ATOM 4580 C C . CYS A 1 21 ? -3.227 -2.458 -5.261 1.00 0.00 21 CYS A C 13
ATOM 4581 O O . CYS A 1 21 ? -2.046 -2.816 -5.191 1.00 0.00 21 CYS A O 13
ATOM 4588 N N . CYS A 1 22 ? -4.258 -3.244 -4.870 1.00 0.00 22 CYS A N 13
ATOM 4589 C CA . CYS A 1 22 ? -4.146 -4.498 -4.096 1.00 0.00 22 CYS A CA 13
ATOM 4590 C C . CYS A 1 22 ? -5.150 -5.628 -4.567 1.00 0.00 22 CYS A C 13
ATOM 4591 O O . CYS A 1 22 ? -4.630 -6.688 -4.913 1.00 0.00 22 CYS A O 13
ATOM 4598 N N . GLN A 1 23 ? -6.504 -5.570 -4.724 1.00 0.00 23 GLN A N 13
ATOM 4599 C CA . GLN A 1 23 ? -7.502 -4.819 -3.916 1.00 0.00 23 GLN A CA 13
ATOM 4600 C C . GLN A 1 23 ? -8.768 -5.690 -3.640 1.00 0.00 23 GLN A C 13
ATOM 4601 O O . GLN A 1 23 ? -9.174 -6.477 -4.505 1.00 0.00 23 GLN A O 13
ATOM 4615 N N . ARG A 1 24 ? -9.391 -5.510 -2.443 1.00 0.00 24 ARG A N 13
ATOM 4616 C CA . ARG A 1 24 ? -10.610 -6.240 -2.022 1.00 0.00 24 ARG A CA 13
ATOM 4617 C C . ARG A 1 24 ? -11.486 -5.167 -1.327 1.00 0.00 24 ARG A C 13
ATOM 4618 O O . ARG A 1 24 ? -11.109 -4.581 -0.310 1.00 0.00 24 ARG A O 13
ATOM 4642 N N . HIS A 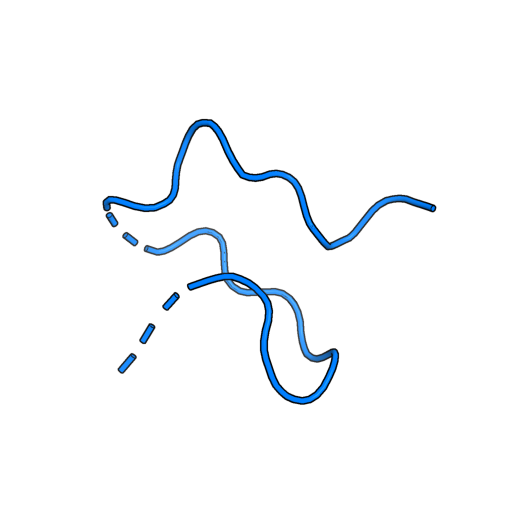1 1 ? 9.316 5.887 4.912 1.00 0.00 1 HIS A N 14
ATOM 4643 C CA . HIS A 1 1 ? 8.689 4.590 4.544 1.00 0.00 1 HIS A CA 14
ATOM 4644 C C . HIS A 1 1 ? 8.540 4.403 2.966 1.00 0.00 1 HIS A C 14
ATOM 4645 O O . HIS A 1 1 ? 8.857 5.396 2.294 1.00 0.00 1 HIS A O 14
ATOM 4692 N N . CYS A 1 4 ? 3.272 2.905 -1.669 1.00 0.00 4 CYS A N 14
ATOM 4693 C CA . CYS A 1 4 ? 2.219 1.927 -1.185 1.00 0.00 4 CYS A CA 14
ATOM 4694 C C . CYS A 1 4 ? 2.300 0.489 -1.805 1.00 0.00 4 CYS A C 14
ATOM 4695 O O . CYS A 1 4 ? 2.050 -0.478 -1.078 1.00 0.00 4 CYS A O 14
ATOM 4702 N N . CYS A 1 5 ? 2.571 0.389 -3.126 1.00 0.00 5 CYS A N 14
ATOM 4703 C CA . CYS A 1 5 ? 2.264 -0.866 -3.946 1.00 0.00 5 CYS A CA 14
ATOM 4704 C C . CYS A 1 5 ? 3.334 -1.988 -4.110 1.00 0.00 5 CYS A C 14
ATOM 4705 O O . CYS A 1 5 ? 3.125 -2.996 -4.798 1.00 0.00 5 CYS A O 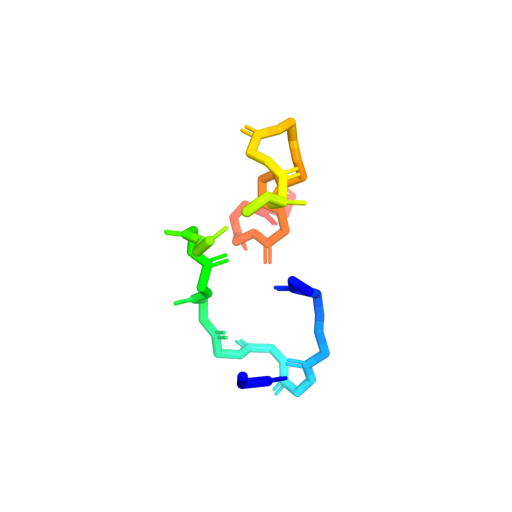14
ATOM 4712 N N . LEU A 1 6 ? 4.439 -1.759 -3.435 1.00 0.00 6 LEU A N 14
ATOM 4713 C CA . LEU A 1 6 ? 5.734 -2.463 -3.626 1.00 0.00 6 LEU A CA 14
ATOM 4714 C C . LEU A 1 6 ? 5.808 -3.730 -2.719 1.00 0.00 6 LEU A C 14
ATOM 4715 O O . LEU A 1 6 ? 5.182 -3.812 -1.657 1.00 0.00 6 LEU A O 14
ATOM 4731 N N . TYR A 1 7 ? 6.614 -4.721 -3.181 1.00 0.00 7 TYR A N 14
ATOM 4732 C CA . TYR A 1 7 ? 6.825 -6.111 -2.596 1.00 0.00 7 TYR A CA 14
ATOM 4733 C C . TYR A 1 7 ? 5.640 -7.132 -2.634 1.00 0.00 7 TYR A C 14
ATOM 4734 O O . TYR A 1 7 ? 5.810 -8.317 -2.318 1.00 0.00 7 TYR A O 14
ATOM 4752 N N . GLY A 1 8 ? 4.502 -6.634 -3.074 1.00 0.00 8 GLY A N 14
ATOM 4753 C CA . GLY A 1 8 ? 3.224 -7.350 -3.190 1.00 0.00 8 GLY A CA 14
ATOM 4754 C C . GLY A 1 8 ? 2.380 -7.608 -1.915 1.00 0.00 8 GLY A C 14
ATOM 4755 O O . GLY A 1 8 ? 1.375 -8.314 -2.049 1.00 0.00 8 GLY A O 14
ATOM 4759 N N . LYS A 1 9 ? 2.738 -7.039 -0.740 1.00 0.00 9 LYS A N 14
ATOM 4760 C CA . LYS A 1 9 ? 1.853 -7.034 0.474 1.00 0.00 9 LYS A CA 14
ATOM 4761 C C . LYS A 1 9 ? 1.682 -5.518 0.814 1.00 0.00 9 LYS A C 14
ATOM 4762 O O . LYS A 1 9 ? 2.692 -4.846 1.070 1.00 0.00 9 LYS A O 14
ATOM 4781 N N . CYS A 1 10 ? 0.434 -4.984 0.814 1.00 0.00 10 CYS A N 14
ATOM 4782 C CA . CYS A 1 10 ? 0.202 -3.523 0.639 1.00 0.00 10 CYS A CA 14
ATOM 4783 C C . CYS A 1 10 ? 0.567 -2.673 1.909 1.00 0.00 10 CYS A C 14
ATOM 4784 O O . CYS A 1 10 ? 0.432 -3.203 3.020 1.00 0.00 10 CYS A O 14
ATOM 4791 N N . ARG A 1 11 ? 0.938 -1.368 1.773 1.00 0.00 11 ARG A N 14
ATOM 4792 C CA . ARG A 1 11 ? 1.261 -0.474 2.854 1.00 0.00 11 ARG A CA 14
ATOM 4793 C C . ARG A 1 11 ? 0.001 0.389 3.082 1.00 0.00 11 ARG A C 14
ATOM 4794 O O . ARG A 1 11 ? -0.457 1.113 2.192 1.00 0.00 11 ARG A O 14
ATOM 4815 N N . ARG A 1 12 ? -0.487 0.321 4.306 1.00 0.00 12 ARG A N 14
ATOM 4816 C CA . ARG A 1 12 ? -1.455 1.263 4.895 1.00 0.00 12 ARG A CA 14
ATOM 4817 C C . ARG A 1 12 ? -0.692 2.419 5.621 1.00 0.00 12 ARG A C 14
ATOM 4818 O O . ARG A 1 12 ? -0.643 2.430 6.858 1.00 0.00 12 ARG A O 14
ATOM 4839 N N . TYR A 1 13 ? -0.089 3.371 4.851 1.00 0.00 13 TYR A N 14
ATOM 4840 C CA . TYR A 1 13 ? 0.781 4.426 5.432 1.00 0.00 13 TYR A CA 14
ATOM 4841 C C . TYR A 1 13 ? 0.513 5.922 5.026 1.00 0.00 13 TYR A C 14
ATOM 4842 O O . TYR A 1 13 ? -0.133 6.048 3.986 1.00 0.00 13 TYR A O 14
ATOM 4875 N N . GLY A 1 15 ? -0.399 8.621 3.400 1.00 0.00 15 GLY A N 14
ATOM 4876 C CA . GLY A 1 15 ? -1.084 8.936 2.133 1.00 0.00 15 GLY A CA 14
ATOM 4877 C C . GLY A 1 15 ? -0.823 8.016 0.921 1.00 0.00 15 GLY A C 14
ATOM 4878 O O . GLY A 1 15 ? -0.509 8.485 -0.177 1.00 0.00 15 GLY A O 14
ATOM 4882 N N . CYS A 1 16 ? -1.080 6.730 1.160 1.00 0.00 16 CYS A N 14
ATOM 4883 C CA . CYS A 1 16 ? -1.515 5.734 0.136 1.00 0.00 16 CYS A CA 14
ATOM 4884 C C . CYS A 1 16 ? -3.024 5.851 -0.246 1.00 0.00 16 CYS A C 14
ATOM 4885 O O . CYS A 1 16 ? -3.371 5.477 -1.368 1.00 0.00 16 CYS A O 14
ATOM 4892 N N . SER A 1 17 ? -3.928 6.201 0.697 1.00 0.00 17 SER A N 14
ATOM 4893 C CA . SER A 1 17 ? -4.935 5.198 1.170 1.00 0.00 17 SER A CA 14
ATOM 4894 C C . SER A 1 17 ? -6.117 4.813 0.229 1.00 0.00 17 SER A C 14
ATOM 4895 O O . SER A 1 17 ? -6.835 3.839 0.480 1.00 0.00 17 SER A O 14
ATOM 4903 N N . SER A 1 18 ? -6.222 5.588 -0.839 1.00 0.00 18 SER A N 14
ATOM 4904 C CA . SER A 1 18 ? -7.026 5.270 -2.052 1.00 0.00 18 SER A CA 14
ATOM 4905 C C . SER A 1 18 ? -6.472 4.163 -3.010 1.00 0.00 18 SER A C 14
ATOM 4906 O O . SER A 1 18 ? -7.268 3.692 -3.828 1.00 0.00 18 SER A O 14
ATOM 4914 N N . ALA A 1 19 ? -5.170 3.774 -2.929 1.00 0.00 19 ALA A N 14
ATOM 4915 C CA . ALA A 1 19 ? -4.441 2.981 -3.954 1.00 0.00 19 ALA A CA 14
ATOM 4916 C C . ALA A 1 19 ? -5.004 1.535 -4.155 1.00 0.00 19 ALA A C 14
ATOM 4917 O O . ALA A 1 19 ? -4.584 0.559 -3.515 1.00 0.00 19 ALA A O 14
ATOM 4924 N N . SER A 1 20 ? -5.988 1.458 -5.072 1.00 0.00 20 SER A N 14
ATOM 4925 C CA . SER A 1 20 ? -6.669 0.141 -5.437 1.00 0.00 20 SER A CA 14
ATOM 4926 C C . SER A 1 20 ? -5.912 -0.956 -6.219 1.00 0.00 20 SER A C 14
ATOM 4927 O O . SER A 1 20 ? -6.394 -2.080 -6.417 1.00 0.00 20 SER A O 14
ATOM 4935 N N . CYS A 1 21 ? -4.631 -0.701 -6.352 1.00 0.00 21 CYS A N 14
ATOM 4936 C CA . CYS A 1 21 ? -3.528 -1.660 -5.986 1.00 0.00 21 CYS A CA 14
ATOM 4937 C C . CYS A 1 21 ? -3.843 -2.722 -4.844 1.00 0.00 21 CYS A C 14
ATOM 4938 O O . CYS A 1 21 ? -3.312 -3.834 -4.928 1.00 0.00 21 CYS A O 14
ATOM 4945 N N . CYS A 1 22 ? -4.657 -2.352 -3.808 1.00 0.00 22 CYS A N 14
ATOM 4946 C CA . CYS A 1 22 ? -4.817 -3.104 -2.556 1.00 0.00 22 CYS A CA 14
ATOM 4947 C C . CYS A 1 22 ? -6.238 -3.766 -2.510 1.00 0.00 22 CYS A C 14
ATOM 4948 O O . CYS A 1 22 ? -6.325 -4.973 -2.746 1.00 0.00 22 CYS A O 14
ATOM 4955 N N . GLN A 1 23 ? -7.343 -3.015 -2.297 1.00 0.00 23 GLN A N 14
ATOM 4956 C CA . GLN A 1 23 ? -8.746 -3.205 -2.767 1.00 0.00 23 GLN A CA 14
ATOM 4957 C C . GLN A 1 23 ? -9.008 -4.336 -3.821 1.00 0.00 23 GLN A C 14
ATOM 4958 O O . GLN A 1 23 ? -8.119 -4.590 -4.641 1.00 0.00 23 GLN A O 14
ATOM 4972 N N . ARG A 1 24 ? -10.194 -4.974 -3.781 1.00 0.00 24 ARG A N 14
ATOM 4973 C CA . ARG A 1 24 ? -10.591 -6.066 -4.697 1.00 0.00 24 ARG A CA 14
ATOM 4974 C C . ARG A 1 24 ? -12.045 -5.717 -5.107 1.00 0.00 24 ARG A C 14
ATOM 4975 O O . ARG A 1 24 ? -12.958 -5.669 -4.280 1.00 0.00 24 ARG A O 14
#

InterPro domains:
  IPR004214 Conotoxin [PF02950] (2-66)

GO terms:
  GO:0005576 extracellular region (C, EXP)

Solvent-accessible surface area: 2434 Å² total

Foldseek 3Di:
DAQPPNQGDPDVPPPPCSHPD

Radius of gyration: 7.54 Å; Cα contacts (8 Å, |Δi|>4): 18; chains: 1; bounding box: 16×17×13 Å

Nearest PDB structures (foldseek):
  1as5-assembly1_A  TM=1.053E+00  e=9.479E-02  Conus purpurascens

Secondary structure (DSSP, 8-state):
---STT-------TT---S--

Organism: Conus purpurascens (NCBI:txid41690)

Sequence (21 aa):
HCCLYGKCRRYGCSSASCCQRHCCLYGKCRRYGCSSASCCQRHCCLYGKCRRYGCSSASCCQRHCCLYGKCRRYGCSSASCCQRHCCLYGKCRRYGCSSASCCQRHCCLYGKCRRYGCSSASCCQRHCCLYGKCRRYGCSSASCCQRHCCLYGKCRRYGCSSASCCQRHCCLYGKCRRYGCSSASCCQRHCCLYGKCRRYGCSSASCCQRHCCLYGKCRRYGCSSASCCQRHCCLYGKCRRYGCSSASCCQRHCCLYGKCRRYGCSSASCCQRHCCLYGKCRRYGCSSASCCQR